Protein AF-A0A1E3L3V2-F1 (afdb_monomer_lite)

Foldseek 3Di:
DDDPPPCPPPPLCPVLFQPAPPPPPDPDDDDPQVVLVNQLLNLLSLVVCLVVPPVSVQVCLVCVQQNLDLFGDDDPDDDDAGDADDPVSCVSLVSNLVSLPPPPHLPQLSVLSVQQSVLVVQLNVLSVVVNVCVVVVVCVVVVCPVVSVSSNSNSVSVVSNVVSVVSNSVSSVVSSVVVLVVVLVVCVVLVLQLLNLLSQLLVLLSVLLVQCVVVVFWQQPLLVRPCVSNVVSLVSSVVSLVSNVVVLPVPVSCVVNVWDSVLSVQLSVLSVQLSVQSVQLVVCNVVVPGDDPVCVPDPCLCPDGNTSNVSVNSSVSSSVSSSVRD

pLDDT: mean 88.42, std 16.84, range [25.5, 98.69]

Radius of gyration: 22.72 Å; chains: 1; bounding box: 59×34×64 Å

Secondary structure (DSSP, 8-state):
------------------S-S-GGG--SS--HHHHHHHHHHHHHHHHHHHIIIIIHHHHHHHHHHH-SSSS----TT---------HHHHHHHHHHHHHTTSSSP-HHHHHHHHHHHHHHHHHHHHHHHHHHHHHTTHHHHTTTHHHHHHHHHHHHHHHHHHHHHHHHHHHHHHHHHHHHHHHHHHHHHTT-HHHHHHHHHHHHHHHHHHHHHHTT--GGGGGG--HHHHHHHHHHHHHHHHHHHHHTT-HHHHHHTT--HHHHHHHHHHHHHHHHHHHHHHHHHHHT-PPPHHHHHSS-GGGSTT-HHHHHHHHHHHHHHHHH--

Structure (mmCIF, N/CA/C/O backbone):
data_AF-A0A1E3L3V2-F1
#
_entry.id   AF-A0A1E3L3V2-F1
#
loop_
_atom_site.group_PDB
_atom_site.id
_atom_site.type_symbol
_atom_site.label_atom_id
_atom_site.label_alt_id
_atom_site.label_comp_id
_atom_site.label_asym_id
_atom_site.label_entity_id
_atom_site.label_seq_id
_atom_site.pdbx_PDB_ins_code
_atom_site.Cartn_x
_atom_site.Cartn_y
_atom_site.Cartn_z
_atom_site.occupancy
_atom_site.B_iso_or_equiv
_atom_site.auth_seq_id
_atom_site.auth_comp_id
_atom_site.auth_asym_id
_atom_site.auth_atom_id
_atom_site.pdbx_PDB_model_num
ATOM 1 N N . MET A 1 1 ? 2.560 -17.496 -29.016 1.00 30.73 1 MET A N 1
ATOM 2 C CA . MET A 1 1 ? 3.613 -16.789 -28.255 1.00 30.73 1 MET A CA 1
ATOM 3 C C . MET A 1 1 ? 3.043 -16.480 -26.884 1.00 30.73 1 MET A C 1
ATOM 5 O O . MET A 1 1 ? 2.029 -15.796 -26.818 1.00 30.73 1 MET A O 1
ATOM 9 N N . ARG A 1 2 ? 3.586 -17.082 -25.818 1.00 25.50 2 ARG A N 1
ATOM 10 C CA . ARG A 1 2 ? 3.176 -16.778 -24.440 1.00 25.50 2 ARG A CA 1
ATOM 11 C C . ARG A 1 2 ? 3.515 -15.310 -24.197 1.00 25.50 2 ARG A C 1
ATOM 13 O O . ARG A 1 2 ? 4.694 -14.998 -24.087 1.00 25.50 2 ARG A O 1
ATOM 20 N N . LYS A 1 3 ? 2.508 -14.435 -24.153 1.00 27.14 3 LYS A N 1
ATOM 21 C CA . LYS A 1 3 ? 2.664 -13.139 -23.494 1.00 27.14 3 LYS A CA 1
ATOM 22 C C . LYS A 1 3 ? 3.143 -13.492 -22.088 1.00 27.14 3 LYS A C 1
ATOM 24 O O . LYS A 1 3 ? 2.437 -14.229 -21.396 1.00 27.14 3 LYS A O 1
ATOM 29 N N . LEU A 1 4 ? 4.355 -13.093 -21.699 1.00 31.16 4 LEU A N 1
ATOM 30 C CA . LEU A 1 4 ? 4.612 -12.980 -20.273 1.00 31.16 4 LEU A CA 1
ATOM 31 C C . LEU A 1 4 ? 3.625 -11.908 -19.829 1.00 31.16 4 LEU A C 1
ATOM 33 O O . LEU A 1 4 ? 3.855 -10.722 -20.024 1.00 31.16 4 LEU A O 1
ATOM 37 N N . SER A 1 5 ? 2.471 -12.341 -19.325 1.00 29.55 5 SER A N 1
ATOM 38 C CA . SER A 1 5 ? 1.678 -11.535 -18.419 1.00 29.55 5 SER A CA 1
ATOM 39 C C . SER A 1 5 ? 2.576 -11.322 -17.208 1.00 29.55 5 SER A C 1
ATOM 41 O O . SER A 1 5 ? 2.474 -12.046 -16.220 1.00 29.55 5 SER A O 1
ATOM 43 N N . PHE A 1 6 ? 3.516 -10.382 -17.317 1.00 39.03 6 PHE A N 1
ATOM 44 C CA . PHE A 1 6 ? 3.954 -9.638 -16.160 1.00 39.03 6 PHE A CA 1
ATOM 45 C C . PHE A 1 6 ? 2.685 -8.946 -15.711 1.00 39.03 6 PHE A C 1
ATOM 47 O O . PHE A 1 6 ? 2.255 -7.929 -16.250 1.00 39.03 6 PHE A O 1
ATOM 54 N N . VAL A 1 7 ? 2.006 -9.621 -14.792 1.00 35.84 7 VAL A N 1
ATOM 55 C CA . VAL A 1 7 ? 1.162 -8.948 -13.838 1.00 35.84 7 VAL A CA 1
ATOM 56 C C . VAL A 1 7 ? 2.154 -8.005 -13.173 1.00 35.84 7 VAL A C 1
ATOM 58 O O . VAL A 1 7 ? 2.898 -8.424 -12.291 1.00 35.84 7 VAL A O 1
ATOM 61 N N . MET A 1 8 ? 2.248 -6.775 -13.693 1.00 38.16 8 MET A N 1
ATOM 62 C CA . MET A 1 8 ? 2.564 -5.611 -12.885 1.00 38.16 8 MET A CA 1
ATOM 63 C C . MET A 1 8 ? 1.602 -5.812 -11.731 1.00 38.16 8 MET A C 1
ATOM 65 O O . MET A 1 8 ? 0.393 -5.720 -11.948 1.00 38.16 8 MET A O 1
ATOM 69 N N . VAL A 1 9 ? 2.104 -6.403 -10.637 1.00 35.75 9 VAL A N 1
ATOM 70 C CA . VAL A 1 9 ? 1.268 -6.817 -9.520 1.00 35.75 9 VAL A CA 1
ATOM 71 C C . VAL A 1 9 ? 0.554 -5.532 -9.204 1.00 35.75 9 VAL A C 1
ATOM 73 O O . VAL A 1 9 ? 1.192 -4.559 -8.812 1.00 35.75 9 VAL A O 1
ATOM 76 N N . SER A 1 10 ? -0.739 -5.492 -9.523 1.00 36.22 10 SER A N 1
ATOM 77 C CA . SER A 1 10 ? -1.667 -4.554 -8.945 1.00 36.22 10 SER A CA 1
ATOM 78 C C . SER A 1 10 ? -1.548 -4.920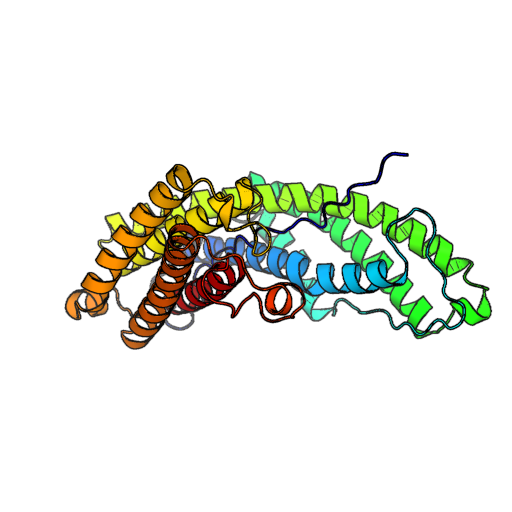 -7.486 1.00 36.22 10 SER A C 1
ATOM 80 O O . SER A 1 10 ? -2.165 -5.876 -7.014 1.00 36.22 10 SER A O 1
ATOM 82 N N . ILE A 1 11 ? -0.539 -4.322 -6.850 1.00 40.00 11 ILE A N 1
ATOM 83 C CA . ILE A 1 11 ? -0.267 -4.419 -5.445 1.00 40.00 11 ILE A CA 1
ATOM 84 C C . ILE A 1 11 ? -1.558 -3.837 -4.934 1.00 40.00 11 ILE A C 1
ATOM 86 O O . ILE A 1 11 ? -1.780 -2.631 -4.998 1.00 40.00 11 ILE A O 1
ATOM 90 N N . LEU A 1 12 ? -2.467 -4.732 -4.550 1.00 39.03 12 LEU A N 1
ATOM 91 C CA . LEU A 1 12 ? -3.358 -4.467 -3.455 1.00 39.03 12 LEU A CA 1
ATOM 92 C C . LEU A 1 12 ? -2.422 -3.880 -2.412 1.00 39.03 12 LEU A C 1
ATOM 94 O O . LEU A 1 12 ? -1.636 -4.609 -1.797 1.00 39.03 12 LEU A O 1
ATOM 98 N N . LEU A 1 13 ? -2.406 -2.548 -2.365 1.00 41.81 13 LEU A N 1
ATOM 99 C CA . LEU A 1 13 ? -1.871 -1.753 -1.288 1.00 41.81 13 LEU A CA 1
ATOM 100 C C . LEU A 1 13 ? -2.709 -2.190 -0.094 1.00 41.81 13 LEU A C 1
ATOM 102 O O . LEU A 1 13 ? -3.678 -1.553 0.287 1.00 41.81 13 LEU A O 1
ATOM 106 N N . ILE A 1 14 ? -2.370 -3.355 0.452 1.00 44.66 14 ILE A N 1
ATOM 107 C CA . ILE A 1 14 ? -2.614 -3.640 1.845 1.00 44.66 14 ILE A CA 1
ATOM 108 C C . ILE A 1 14 ? -1.583 -2.744 2.497 1.00 44.66 14 ILE A C 1
ATOM 110 O O . ILE A 1 14 ? -0.409 -3.094 2.616 1.00 44.66 14 ILE A O 1
ATOM 114 N N . THR A 1 15 ? -1.997 -1.502 2.713 1.00 48.84 15 THR A N 1
ATOM 115 C CA . THR A 1 15 ? -1.318 -0.539 3.556 1.00 48.84 15 THR A CA 1
ATOM 116 C C . THR A 1 15 ? -1.143 -1.224 4.892 1.00 48.84 15 THR A C 1
ATOM 118 O O . THR A 1 15 ? -2.068 -1.307 5.694 1.00 48.84 15 THR A O 1
ATOM 121 N N . VAL A 1 16 ? 0.025 -1.825 5.087 1.00 52.78 16 VAL A N 1
ATOM 122 C CA . VAL A 1 16 ? 0.308 -2.514 6.332 1.00 52.78 16 VAL A CA 1
ATOM 123 C C . VAL A 1 16 ? 0.352 -1.431 7.393 1.00 52.78 16 VAL A C 1
ATOM 125 O O . VAL A 1 16 ? 1.182 -0.520 7.326 1.00 52.78 16 VAL A O 1
ATOM 128 N N . LEU A 1 17 ? -0.601 -1.499 8.317 1.00 57.44 17 LEU A N 1
ATOM 129 C CA . LEU A 1 17 ? -0.714 -0.565 9.423 1.00 57.44 17 LEU A CA 1
ATOM 130 C C . LEU A 1 17 ? 0.624 -0.453 10.124 1.00 57.44 17 LEU A C 1
ATOM 132 O O . LEU A 1 17 ? 1.164 -1.479 10.513 1.00 57.44 17 LEU A O 1
ATOM 136 N N . SER A 1 18 ? 1.155 0.753 10.314 1.00 54.53 18 SER A N 1
ATOM 137 C CA . SER A 1 18 ? 2.297 0.891 11.217 1.00 54.53 18 SER A CA 1
ATOM 138 C C . SER A 1 18 ? 1.800 0.615 12.631 1.00 54.53 18 SER A C 1
ATOM 140 O O . SER A 1 18 ? 0.772 1.148 13.049 1.00 54.53 18 SER A O 1
ATOM 142 N N . ALA A 1 19 ? 2.523 -0.207 13.385 1.00 51.72 19 ALA A N 1
ATOM 143 C CA . ALA A 1 19 ? 2.274 -0.325 14.809 1.00 51.72 19 ALA A CA 1
ATOM 144 C C . ALA A 1 19 ? 2.768 0.976 15.461 1.00 51.72 19 ALA A C 1
ATOM 146 O O . ALA A 1 19 ? 3.956 1.102 15.743 1.00 51.72 19 ALA A O 1
ATOM 147 N N . CYS A 1 20 ? 1.858 1.941 15.616 1.00 42.56 20 CYS A N 1
ATOM 148 C CA . CYS A 1 20 ? 1.998 3.217 16.324 1.00 42.56 20 CYS A CA 1
ATOM 149 C C . CYS A 1 20 ? 3.148 4.142 15.871 1.00 42.56 20 CYS A C 1
ATOM 151 O O . CYS A 1 20 ? 4.329 3.845 16.048 1.00 42.56 20 CYS A O 1
ATOM 153 N N . SER A 1 21 ? 2.807 5.344 15.397 1.00 31.69 21 SER A N 1
ATOM 154 C CA . SER A 1 21 ? 3.773 6.447 15.250 1.00 31.69 21 SER A CA 1
ATOM 155 C C . SER A 1 21 ? 3.871 7.304 16.526 1.00 31.69 21 SER A C 1
ATOM 157 O O . SER A 1 21 ? 4.823 8.070 16.692 1.00 31.69 21 SER A O 1
ATOM 159 N N . SER A 1 22 ? 2.944 7.132 17.480 1.00 30.17 22 SER A N 1
ATOM 160 C CA . SER A 1 22 ? 2.816 8.001 18.656 1.00 30.17 22 SER A CA 1
ATOM 161 C C . SER A 1 22 ? 3.457 7.489 19.964 1.00 30.17 22 SER A C 1
ATOM 163 O O . SER A 1 22 ? 3.092 7.931 21.048 1.00 30.17 22 SER A O 1
ATOM 165 N N . MET A 1 23 ? 4.482 6.625 19.934 1.00 35.62 23 MET A N 1
ATOM 166 C CA . MET A 1 23 ? 5.169 6.185 21.176 1.00 35.62 23 MET A CA 1
ATOM 167 C C . MET A 1 23 ? 6.406 7.006 21.579 1.00 35.62 23 MET A C 1
ATOM 169 O O . MET A 1 23 ? 7.144 6.606 22.478 1.00 35.62 23 MET A O 1
ATOM 173 N N . ASN A 1 24 ? 6.618 8.198 21.010 1.00 32.25 24 ASN A N 1
ATOM 174 C CA . ASN A 1 24 ? 7.683 9.096 21.484 1.00 32.25 24 ASN A CA 1
ATOM 175 C C . ASN A 1 24 ? 7.340 9.873 22.773 1.00 32.25 24 ASN A C 1
ATOM 177 O O . ASN A 1 24 ? 8.167 10.649 23.249 1.00 32.25 24 ASN A O 1
ATOM 181 N N . GLN A 1 25 ? 6.175 9.643 23.392 1.00 31.62 25 GLN A N 1
ATOM 182 C CA . GLN A 1 25 ? 5.856 10.168 24.727 1.00 31.62 25 GLN A CA 1
ATOM 183 C C . GLN A 1 25 ? 5.117 9.155 25.616 1.00 31.62 25 GLN A C 1
ATOM 185 O O . GLN A 1 25 ? 4.045 9.444 26.124 1.00 31.62 25 GLN A O 1
ATOM 190 N N . ALA A 1 26 ? 5.702 7.978 25.856 1.00 34.53 26 ALA A N 1
ATOM 191 C CA . ALA A 1 26 ? 5.427 7.198 27.074 1.00 34.53 26 ALA A CA 1
ATOM 192 C C . ALA A 1 26 ? 6.486 6.102 27.291 1.00 34.53 26 ALA A C 1
ATOM 194 O O . ALA A 1 26 ? 6.192 4.911 27.292 1.00 34.53 26 ALA A O 1
ATOM 195 N N . GLY A 1 27 ? 7.737 6.492 27.551 1.00 35.16 27 GLY A N 1
ATOM 196 C CA . GLY A 1 27 ? 8.788 5.574 28.025 1.00 35.16 27 GLY A CA 1
ATOM 197 C C . GLY A 1 27 ? 8.563 5.019 29.444 1.00 35.16 27 GLY A C 1
ATOM 198 O O . GLY A 1 27 ? 9.493 4.502 30.055 1.00 35.16 27 GLY A O 1
ATOM 199 N N . ILE A 1 28 ? 7.355 5.139 30.000 1.00 35.31 28 ILE A N 1
ATOM 200 C CA . ILE A 1 28 ? 7.022 4.727 31.364 1.00 35.31 28 ILE A CA 1
ATOM 201 C C . ILE A 1 28 ? 5.954 3.632 31.275 1.00 35.31 28 ILE A C 1
ATOM 203 O O . ILE A 1 28 ? 4.764 3.909 31.367 1.00 35.31 28 ILE A O 1
ATOM 207 N N . GLY A 1 29 ? 6.383 2.380 31.068 1.00 45.47 29 GLY A N 1
ATOM 208 C CA . GLY A 1 29 ? 5.527 1.204 31.288 1.00 45.47 29 GLY A CA 1
ATOM 209 C C . GLY A 1 29 ? 5.503 0.123 30.202 1.00 45.47 29 GLY A C 1
ATOM 210 O O . GLY A 1 29 ? 4.971 -0.951 30.475 1.00 45.47 29 GLY A O 1
ATOM 211 N N . MET A 1 30 ? 6.081 0.339 29.013 1.00 51.56 30 MET A N 1
ATOM 212 C CA . MET A 1 30 ? 6.076 -0.695 27.967 1.00 51.56 30 MET A CA 1
ATOM 213 C C . MET A 1 30 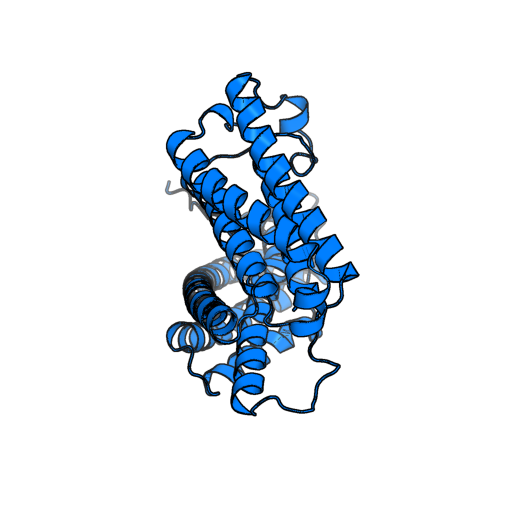? 7.012 -1.857 28.332 1.00 51.56 30 MET A C 1
ATOM 215 O O . MET A 1 30 ? 8.182 -1.653 28.671 1.00 51.56 30 MET A O 1
ATOM 219 N N . LYS A 1 31 ? 6.513 -3.097 28.259 1.00 59.59 31 LYS A N 1
ATOM 220 C CA . LYS A 1 31 ? 7.351 -4.280 28.493 1.00 59.59 31 LYS A CA 1
ATOM 221 C C . LYS A 1 31 ? 8.352 -4.415 27.346 1.00 59.59 31 LYS A C 1
ATOM 223 O O . LYS A 1 31 ? 7.996 -4.263 26.183 1.00 59.59 31 LYS A O 1
ATOM 228 N N . THR A 1 32 ? 9.593 -4.794 27.649 1.00 64.31 32 THR A N 1
ATOM 229 C CA . THR A 1 32 ? 10.673 -4.943 26.652 1.00 64.31 32 THR A CA 1
ATOM 230 C C . THR A 1 32 ? 10.279 -5.814 25.447 1.00 64.31 32 THR A C 1
ATOM 232 O O . THR A 1 32 ? 10.681 -5.525 24.325 1.00 64.31 32 THR A O 1
ATOM 235 N N . GLY A 1 33 ? 9.451 -6.847 25.652 1.00 67.62 33 GLY A N 1
ATOM 236 C CA . GLY A 1 33 ? 8.968 -7.715 24.571 1.00 67.62 33 GLY A CA 1
ATOM 237 C C . GLY A 1 33 ? 7.941 -7.072 23.626 1.00 67.62 33 GLY A C 1
ATOM 238 O O . GLY A 1 33 ? 7.864 -7.470 22.468 1.00 67.62 33 GLY A O 1
ATOM 239 N N . GLU A 1 34 ? 7.178 -6.077 24.083 1.00 73.38 34 GLU A N 1
ATOM 240 C CA . GLU A 1 34 ? 6.233 -5.324 23.243 1.00 73.38 34 GLU A CA 1
ATOM 241 C C . GLU A 1 34 ? 6.976 -4.322 22.351 1.00 73.38 34 GLU A C 1
ATOM 243 O O . GLU A 1 34 ? 6.693 -4.264 21.157 1.00 73.38 34 GLU A O 1
ATOM 248 N N . SER A 1 35 ? 8.014 -3.653 22.878 1.00 76.62 35 SER A N 1
ATOM 249 C CA . SER A 1 35 ? 8.915 -2.798 22.078 1.00 76.62 35 SER A CA 1
ATOM 250 C C . SER A 1 35 ? 9.524 -3.565 20.909 1.00 76.62 35 SER A C 1
ATOM 252 O O . SER A 1 35 ? 9.401 -3.168 19.755 1.00 76.62 35 SER A O 1
ATOM 254 N N . GLN A 1 36 ? 10.119 -4.727 21.199 1.00 83.56 36 GLN A N 1
ATOM 255 C CA . GLN A 1 36 ? 10.792 -5.547 20.189 1.00 83.56 36 GLN A CA 1
ATOM 256 C C . GLN A 1 36 ? 9.828 -6.054 19.115 1.00 83.56 36 GLN A C 1
ATOM 258 O O . GLN A 1 36 ? 10.195 -6.151 17.944 1.00 83.56 36 GLN A O 1
ATOM 263 N N . LYS A 1 37 ? 8.584 -6.359 19.501 1.00 86.88 37 LYS A N 1
ATOM 264 C CA . LYS A 1 37 ? 7.521 -6.732 18.569 1.00 86.88 37 LYS A CA 1
ATOM 265 C C . LYS A 1 37 ? 7.185 -5.593 17.613 1.00 86.88 37 LYS A C 1
ATOM 267 O O . LYS A 1 37 ? 7.145 -5.835 16.410 1.00 86.88 37 LYS A O 1
ATOM 272 N N . ILE A 1 38 ? 6.958 -4.391 18.143 1.00 83.94 38 ILE A N 1
ATOM 273 C CA . ILE A 1 38 ? 6.611 -3.198 17.360 1.00 83.94 38 ILE A CA 1
ATOM 274 C C . ILE A 1 38 ? 7.749 -2.843 16.403 1.00 83.94 38 ILE A C 1
ATOM 276 O O . ILE A 1 38 ? 7.521 -2.686 15.208 1.00 83.94 38 ILE A O 1
ATOM 280 N N . GLU A 1 39 ? 8.984 -2.797 16.898 1.00 88.62 39 GLU A N 1
ATOM 281 C CA . GLU A 1 39 ? 10.162 -2.493 16.084 1.00 88.62 39 GLU A CA 1
ATOM 282 C C . GLU A 1 39 ? 10.342 -3.487 14.930 1.00 88.62 39 GLU A C 1
ATOM 284 O O . GLU A 1 39 ? 10.539 -3.088 13.782 1.00 88.62 39 GLU A O 1
ATOM 289 N N . LYS A 1 40 ? 10.226 -4.790 15.220 1.00 93.44 40 LYS A N 1
ATOM 290 C CA . LYS A 1 40 ? 10.307 -5.849 14.210 1.00 93.44 40 LYS A CA 1
ATOM 291 C C . LYS A 1 40 ? 9.204 -5.721 13.168 1.00 93.44 40 LYS A C 1
ATOM 293 O O . LYS A 1 40 ? 9.479 -5.778 11.972 1.00 93.44 40 LYS A O 1
ATOM 298 N N . TYR A 1 41 ? 7.969 -5.547 13.627 1.00 90.38 41 TYR A N 1
ATOM 299 C CA . TYR A 1 41 ? 6.808 -5.383 12.768 1.00 90.38 41 TYR A CA 1
ATOM 300 C C . TYR A 1 41 ? 6.994 -4.175 11.833 1.00 90.38 41 TYR A C 1
ATOM 302 O O . TYR A 1 41 ? 6.942 -4.325 10.612 1.00 90.38 41 TYR A O 1
ATOM 310 N N . ASN A 1 42 ? 7.320 -3.004 12.389 1.00 87.94 42 ASN A N 1
ATOM 311 C CA . ASN A 1 42 ? 7.539 -1.773 11.629 1.00 87.94 42 ASN A CA 1
ATOM 312 C C . ASN A 1 42 ? 8.725 -1.901 10.669 1.00 87.94 42 ASN A C 1
ATOM 314 O O . ASN A 1 42 ? 8.667 -1.391 9.553 1.00 87.94 42 ASN A O 1
ATOM 318 N N . SER A 1 43 ? 9.778 -2.634 11.041 1.00 93.88 43 SER A N 1
ATOM 319 C CA . SER A 1 43 ? 10.890 -2.916 10.132 1.00 93.88 43 SER A CA 1
ATOM 320 C C . SER A 1 43 ? 10.456 -3.693 8.889 1.00 93.88 43 SER A C 1
ATOM 322 O O . SER A 1 43 ? 10.990 -3.446 7.808 1.00 93.88 43 SER A O 1
ATOM 324 N N . TYR A 1 44 ? 9.495 -4.611 9.011 1.00 94.69 44 TYR A N 1
ATOM 325 C CA . TYR A 1 44 ? 8.957 -5.338 7.859 1.00 94.69 44 TYR A CA 1
ATOM 326 C C . TYR A 1 44 ? 8.048 -4.423 7.026 1.00 94.69 44 TYR A C 1
ATOM 328 O O . TYR A 1 44 ? 8.170 -4.371 5.802 1.00 94.69 44 TYR A O 1
ATOM 336 N N . VAL A 1 45 ? 7.226 -3.584 7.658 1.00 89.44 45 VAL A N 1
ATOM 337 C CA . VAL A 1 45 ? 6.456 -2.553 6.935 1.00 89.44 45 VAL A CA 1
ATOM 338 C C . VAL A 1 45 ? 7.365 -1.608 6.140 1.00 89.44 45 VAL A C 1
ATOM 340 O O . VAL A 1 45 ? 7.118 -1.363 4.963 1.00 89.44 45 VAL A O 1
ATOM 343 N N . MET A 1 46 ? 8.468 -1.134 6.722 1.00 89.81 46 MET A N 1
ATOM 344 C CA . MET A 1 46 ? 9.422 -0.263 6.025 1.00 89.81 46 MET A CA 1
ATOM 345 C C . MET A 1 46 ? 10.085 -0.953 4.826 1.00 89.81 46 MET A C 1
ATOM 347 O O . MET A 1 46 ? 10.210 -0.342 3.764 1.00 89.81 46 MET A O 1
ATOM 351 N N . LEU A 1 47 ? 10.451 -2.236 4.952 1.00 95.75 47 LEU A N 1
ATOM 352 C CA . LEU A 1 47 ? 10.943 -3.023 3.818 1.00 95.75 47 LEU A CA 1
ATOM 353 C C . LEU A 1 47 ? 9.885 -3.131 2.710 1.00 95.75 47 LEU A C 1
ATOM 355 O O . LEU A 1 47 ? 10.209 -2.963 1.535 1.00 95.75 47 LEU A O 1
ATOM 359 N N . ASN A 1 48 ? 8.621 -3.363 3.075 1.00 92.12 48 ASN A N 1
ATOM 360 C CA . ASN A 1 48 ? 7.516 -3.371 2.118 1.00 92.12 48 ASN A CA 1
ATOM 361 C C . ASN A 1 48 ? 7.397 -2.028 1.389 1.00 92.12 48 ASN A C 1
ATOM 363 O O . ASN A 1 48 ? 7.354 -2.012 0.164 1.00 92.12 48 ASN A O 1
ATOM 367 N N . ASN A 1 49 ? 7.436 -0.917 2.123 1.00 87.19 49 ASN A N 1
ATOM 368 C CA . ASN A 1 49 ? 7.308 0.424 1.556 1.00 87.19 49 ASN A CA 1
ATOM 369 C C . ASN A 1 49 ? 8.461 0.769 0.601 1.00 87.19 49 ASN A C 1
ATOM 371 O O . ASN A 1 49 ? 8.232 1.386 -0.438 1.00 87.19 49 ASN A O 1
ATOM 375 N N . LEU A 1 50 ? 9.692 0.327 0.890 1.00 93.31 50 LEU A N 1
ATOM 376 C CA . LEU A 1 50 ? 10.808 0.451 -0.054 1.00 93.31 50 LEU A CA 1
ATOM 377 C C . LEU A 1 50 ? 10.529 -0.311 -1.360 1.00 93.31 50 LEU A C 1
ATOM 379 O O . LEU A 1 50 ? 10.797 0.203 -2.449 1.00 93.31 50 LEU A O 1
ATOM 383 N N . MET A 1 51 ? 10.012 -1.539 -1.249 1.00 94.50 51 MET A N 1
ATOM 384 C CA . MET A 1 51 ? 9.724 -2.403 -2.396 1.00 94.50 51 MET A CA 1
ATOM 385 C C . MET A 1 51 ? 8.602 -1.846 -3.270 1.00 94.50 51 MET A C 1
ATOM 387 O O . MET A 1 51 ? 8.762 -1.769 -4.484 1.00 94.50 51 MET A O 1
ATOM 391 N N . THR A 1 52 ? 7.479 -1.461 -2.663 1.00 85.19 52 THR A N 1
ATOM 392 C CA . THR A 1 52 ? 6.292 -0.974 -3.380 1.00 85.19 52 THR A CA 1
ATOM 393 C C . THR A 1 52 ? 6.415 0.490 -3.800 1.00 85.19 52 THR A C 1
ATOM 395 O O . THR A 1 52 ? 5.710 0.918 -4.708 1.00 85.19 52 THR A O 1
ATOM 398 N N . GLY A 1 53 ? 7.312 1.248 -3.163 1.00 87.69 53 GLY A N 1
ATOM 399 C CA . GLY A 1 53 ? 7.660 2.621 -3.513 1.00 87.69 53 GLY A CA 1
ATOM 400 C C . GLY A 1 53 ? 8.867 2.686 -4.446 1.00 87.69 53 GLY A C 1
ATOM 401 O O . GLY A 1 53 ? 8.762 2.419 -5.643 1.00 87.69 53 GLY A O 1
ATOM 402 N N . ARG A 1 54 ? 10.033 3.057 -3.900 1.00 93.75 54 ARG A N 1
ATOM 403 C CA . ARG A 1 54 ? 11.197 3.463 -4.703 1.00 93.75 54 ARG A CA 1
ATOM 404 C C . ARG A 1 54 ? 11.744 2.366 -5.620 1.00 93.75 54 ARG A C 1
ATOM 406 O O . ARG A 1 54 ? 12.134 2.673 -6.742 1.00 93.75 54 ARG A O 1
ATOM 413 N N . ILE A 1 55 ? 11.790 1.103 -5.184 1.00 95.62 55 ILE A N 1
ATOM 414 C CA . ILE A 1 55 ? 12.269 0.011 -6.056 1.00 95.62 55 ILE A CA 1
ATOM 415 C C . ILE A 1 55 ? 11.331 -0.156 -7.256 1.00 95.62 55 ILE A C 1
ATOM 417 O O . ILE A 1 55 ? 11.801 -0.228 -8.391 1.00 95.62 55 ILE A O 1
ATOM 421 N N . ASN A 1 56 ? 10.019 -0.179 -7.011 1.00 90.75 56 ASN A N 1
ATOM 422 C CA . ASN A 1 56 ? 9.021 -0.277 -8.068 1.00 90.75 56 ASN A CA 1
ATOM 423 C C . ASN A 1 56 ? 9.118 0.903 -9.048 1.00 90.75 56 ASN A C 1
ATOM 425 O O . ASN A 1 56 ? 9.174 0.681 -10.251 1.00 90.75 56 ASN A O 1
ATOM 429 N N . GLU A 1 57 ? 9.241 2.137 -8.552 1.00 90.56 57 GLU A N 1
ATOM 430 C CA . GLU A 1 57 ? 9.425 3.337 -9.383 1.00 90.56 57 GLU A CA 1
ATOM 431 C C . GLU A 1 57 ? 10.631 3.211 -10.331 1.00 90.56 57 GLU A C 1
ATOM 433 O O . GLU A 1 57 ? 10.512 3.446 -11.534 1.00 90.56 57 GLU A O 1
ATOM 438 N N . VAL A 1 58 ? 11.790 2.786 -9.812 1.00 96.62 58 VAL A N 1
ATOM 439 C CA . VAL A 1 58 ? 13.016 2.615 -10.610 1.00 96.62 58 VAL A CA 1
ATOM 440 C C . VAL A 1 58 ? 12.833 1.553 -11.700 1.00 96.62 58 VAL A C 1
ATOM 442 O O . VAL A 1 58 ? 13.262 1.756 -12.840 1.00 96.62 58 VAL A O 1
ATOM 445 N N . LEU A 1 59 ? 12.201 0.423 -11.367 1.00 96.62 59 LEU A N 1
ATOM 446 C CA . LEU A 1 59 ? 11.935 -0.655 -12.322 1.00 96.62 59 LEU A CA 1
ATOM 447 C C . LEU A 1 59 ? 10.945 -0.219 -13.404 1.00 96.62 59 LEU A C 1
ATOM 449 O O . LEU A 1 59 ? 11.206 -0.450 -14.586 1.00 96.62 59 LEU A O 1
ATOM 453 N N . LEU A 1 60 ? 9.845 0.431 -13.015 1.00 91.00 60 LEU A N 1
ATOM 454 C CA . LEU A 1 60 ? 8.835 0.939 -13.941 1.00 91.00 60 LEU A CA 1
ATOM 455 C C . LEU A 1 60 ? 9.440 1.947 -14.913 1.00 91.00 60 LEU A C 1
ATOM 457 O O . LEU A 1 60 ? 9.332 1.751 -16.119 1.00 91.00 60 LEU A O 1
ATOM 461 N N . HIS A 1 61 ? 10.178 2.937 -14.409 1.00 94.00 61 HIS A N 1
ATOM 462 C CA . HIS A 1 61 ? 10.854 3.935 -15.240 1.00 94.00 61 HIS A CA 1
ATOM 463 C C . HIS A 1 61 ? 11.766 3.302 -16.302 1.00 94.00 61 HIS A C 1
ATOM 465 O O . HIS A 1 61 ? 11.794 3.726 -17.459 1.00 94.00 61 HIS A O 1
ATOM 471 N N . TYR A 1 62 ? 12.508 2.250 -15.938 1.00 96.62 62 TYR A N 1
ATOM 472 C CA . TYR A 1 62 ? 13.337 1.530 -16.900 1.00 96.62 62 TYR A CA 1
ATOM 473 C C . TYR A 1 62 ? 12.500 0.733 -17.913 1.00 96.62 62 TYR A C 1
ATOM 475 O O . TYR A 1 62 ? 12.732 0.820 -19.123 1.00 96.62 62 TYR A O 1
ATOM 483 N N . PHE A 1 63 ? 11.538 -0.063 -17.444 1.00 95.62 63 PHE A N 1
ATOM 484 C CA . PHE A 1 63 ? 10.769 -0.960 -18.304 1.00 95.62 63 PHE A CA 1
ATOM 485 C C . PHE A 1 63 ? 9.768 -0.234 -19.206 1.00 95.62 63 PHE A C 1
ATOM 487 O O . PHE A 1 63 ? 9.530 -0.702 -20.317 1.00 95.62 63 PHE A O 1
ATOM 494 N N . GLU A 1 64 ? 9.247 0.924 -18.805 1.00 91.75 64 GLU A N 1
ATOM 495 C CA . GLU A 1 64 ? 8.471 1.803 -19.686 1.00 91.75 64 GLU A CA 1
ATOM 496 C C . GLU A 1 64 ? 9.305 2.270 -20.882 1.00 91.75 64 GLU A C 1
ATOM 498 O O . GLU A 1 64 ? 8.794 2.361 -21.999 1.00 91.75 64 GLU A O 1
ATOM 503 N N . LYS A 1 65 ? 10.609 2.506 -20.677 1.00 94.06 65 LYS A N 1
ATOM 504 C CA . LYS A 1 65 ? 11.503 2.957 -21.745 1.00 94.06 65 LYS A CA 1
ATOM 505 C C . LYS A 1 65 ? 12.000 1.830 -22.647 1.00 94.06 65 LYS A C 1
ATOM 507 O O . LYS A 1 65 ? 12.030 1.987 -23.865 1.00 94.06 65 LYS A O 1
ATOM 512 N N . PHE A 1 66 ? 12.443 0.720 -22.060 1.00 95.62 66 PHE A N 1
ATOM 513 C CA . PHE A 1 66 ? 13.154 -0.341 -22.786 1.00 95.62 66 PHE A CA 1
ATOM 514 C C . PHE A 1 66 ? 12.331 -1.619 -22.979 1.00 95.62 66 PHE A C 1
ATOM 516 O O . PHE A 1 66 ? 12.778 -2.525 -23.682 1.00 95.62 66 PHE A O 1
ATOM 523 N N . GLY A 1 67 ? 11.132 -1.703 -22.407 1.00 94.12 67 GLY A N 1
ATOM 524 C CA . GLY A 1 67 ? 10.274 -2.884 -22.452 1.00 94.12 67 GLY A CA 1
ATOM 525 C C . GLY A 1 67 ? 10.727 -4.012 -21.521 1.00 94.12 67 GLY A C 1
ATOM 526 O O . GLY A 1 67 ? 11.817 -3.991 -20.958 1.00 94.12 67 GLY A O 1
ATOM 527 N N . THR A 1 68 ? 9.875 -5.026 -21.378 1.00 90.94 68 THR A N 1
ATOM 528 C CA . THR A 1 68 ? 10.077 -6.195 -20.496 1.00 90.94 68 THR A CA 1
ATOM 529 C C . THR A 1 68 ? 10.429 -7.478 -21.256 1.00 90.94 68 THR A C 1
ATOM 531 O O . THR A 1 68 ? 10.478 -8.567 -20.684 1.00 90.94 68 THR A O 1
ATOM 534 N N . GLU A 1 69 ? 10.597 -7.385 -22.573 1.00 92.56 69 GLU A N 1
ATOM 535 C CA . GLU A 1 69 ? 10.937 -8.526 -23.420 1.00 92.56 69 GLU A CA 1
ATOM 536 C C . GLU A 1 69 ? 12.419 -8.888 -23.293 1.00 92.56 69 GLU A C 1
ATOM 538 O O . GLU A 1 69 ? 13.215 -8.133 -22.762 1.00 92.56 69 GLU A O 1
ATOM 543 N N . LYS A 1 70 ? 12.845 -10.040 -23.823 1.00 89.56 70 LYS A N 1
ATOM 544 C CA . LYS A 1 70 ? 14.267 -10.450 -23.744 1.00 89.56 70 LYS A CA 1
ATOM 545 C C . LYS A 1 70 ? 15.243 -9.476 -24.414 1.00 89.56 70 LYS A C 1
ATOM 547 O O . LYS A 1 70 ? 16.446 -9.558 -24.176 1.00 89.56 70 LYS A O 1
ATOM 552 N N . LYS A 1 71 ? 14.754 -8.654 -25.341 1.00 92.69 71 LYS A N 1
ATOM 553 C CA . LYS A 1 71 ? 15.546 -7.662 -26.064 1.00 92.69 71 LYS A CA 1
ATOM 554 C C . LYS A 1 71 ? 14.983 -6.281 -25.741 1.00 92.69 71 LYS A C 1
ATOM 556 O O . LYS A 1 71 ? 13.770 -6.120 -25.884 1.00 92.69 71 LYS A O 1
ATOM 561 N N . PRO A 1 72 ? 15.841 -5.302 -25.411 1.00 95.75 72 PRO A N 1
ATOM 562 C CA . PRO A 1 72 ? 15.373 -3.956 -25.149 1.00 95.75 72 PRO A CA 1
ATOM 563 C C . PRO A 1 72 ? 14.859 -3.302 -26.432 1.00 95.75 72 PRO A C 1
ATOM 565 O O . PRO A 1 72 ? 15.410 -3.508 -27.520 1.00 95.75 72 PRO A O 1
ATOM 568 N N . VAL A 1 73 ? 13.847 -2.457 -26.284 1.00 95.31 73 VAL A N 1
ATOM 569 C CA . VAL A 1 73 ? 13.467 -1.459 -27.282 1.00 95.31 73 VAL A CA 1
ATOM 570 C C . VAL A 1 73 ? 14.516 -0.350 -27.259 1.00 95.31 73 VAL A C 1
ATOM 572 O O . VAL A 1 73 ? 14.779 0.240 -26.217 1.00 95.31 73 VAL A O 1
ATOM 575 N N . ILE A 1 74 ? 15.142 -0.083 -28.405 1.00 94.50 74 ILE A N 1
ATOM 576 C CA . ILE A 1 74 ? 16.149 0.974 -28.551 1.00 94.50 74 ILE A CA 1
ATOM 577 C C . ILE A 1 74 ? 15.616 1.990 -29.555 1.00 94.50 74 ILE A C 1
ATOM 579 O O . ILE A 1 74 ? 15.473 1.700 -30.744 1.00 94.50 74 ILE A O 1
ATOM 583 N N . GLU A 1 75 ? 15.301 3.182 -29.065 1.00 91.75 75 GLU A N 1
ATOM 584 C CA . GLU A 1 75 ? 14.839 4.292 -29.892 1.00 91.75 75 GLU A CA 1
ATOM 585 C C . GLU A 1 75 ? 16.007 5.000 -30.590 1.00 91.75 75 GLU A C 1
ATOM 587 O O . GLU A 1 75 ? 17.104 5.105 -30.046 1.00 91.75 75 GLU A O 1
ATOM 592 N N . LYS A 1 76 ? 15.754 5.555 -31.784 1.00 84.94 76 LYS A N 1
ATOM 593 C CA . LYS A 1 76 ? 16.781 6.249 -32.585 1.00 84.94 76 LYS A CA 1
ATOM 594 C C . LYS A 1 76 ? 17.371 7.485 -31.895 1.00 84.94 76 LYS A C 1
ATOM 596 O O . LYS A 1 76 ? 18.554 7.750 -32.055 1.00 84.94 76 LYS A O 1
ATOM 601 N N . ASN A 1 77 ? 16.556 8.224 -31.143 1.00 86.19 77 ASN A N 1
ATOM 602 C CA . ASN A 1 77 ? 16.961 9.440 -30.434 1.00 86.19 77 ASN A CA 1
ATOM 603 C C . ASN A 1 77 ? 16.837 9.218 -28.923 1.00 86.19 77 ASN A C 1
ATOM 605 O O . ASN A 1 77 ? 16.045 9.892 -28.263 1.00 86.19 77 ASN A O 1
ATOM 609 N N . LEU A 1 78 ? 17.558 8.225 -28.387 1.00 88.44 78 LEU A N 1
ATOM 610 C CA . LEU A 1 78 ? 17.455 7.897 -26.969 1.00 88.44 78 LEU A CA 1
ATOM 611 C C . LEU A 1 78 ? 17.845 9.105 -26.103 1.00 88.44 78 LEU A C 1
ATOM 613 O O . LEU A 1 78 ? 18.986 9.559 -26.113 1.00 88.44 78 LEU A O 1
ATOM 617 N N . SER A 1 79 ? 16.895 9.548 -25.285 1.00 87.62 79 SER A N 1
ATOM 618 C CA . SER A 1 79 ? 17.141 10.349 -24.092 1.00 87.62 79 SER A CA 1
ATOM 619 C C . SER A 1 79 ? 16.636 9.550 -22.898 1.00 87.62 79 SER A C 1
ATOM 621 O O . SER A 1 79 ? 15.449 9.226 -22.826 1.00 87.62 79 SER A O 1
ATOM 623 N N . PHE A 1 80 ? 17.546 9.158 -22.009 1.00 92.31 80 PHE A N 1
ATOM 624 C CA . PHE A 1 80 ? 17.226 8.377 -20.821 1.00 92.31 80 PHE A CA 1
ATOM 625 C C . PHE A 1 80 ? 18.244 8.648 -19.717 1.00 92.31 80 PHE A C 1
ATOM 627 O O . PHE A 1 80 ? 19.443 8.732 -19.982 1.00 92.31 80 PHE A O 1
ATOM 634 N N . ILE A 1 81 ? 17.745 8.758 -18.490 1.00 91.25 81 ILE A N 1
ATOM 635 C CA . ILE A 1 81 ? 18.526 8.849 -17.256 1.00 91.25 81 ILE A CA 1
ATOM 636 C C . ILE A 1 81 ? 18.026 7.736 -16.351 1.00 91.25 81 ILE A C 1
ATOM 638 O O . ILE A 1 81 ? 16.815 7.548 -16.237 1.00 91.25 81 ILE A O 1
ATOM 642 N N . MET A 1 82 ? 18.934 7.005 -15.715 1.00 95.19 82 MET A N 1
ATOM 643 C CA . MET A 1 82 ? 18.546 5.923 -14.822 1.00 95.19 82 MET A CA 1
ATOM 644 C C . MET A 1 82 ? 18.262 6.468 -13.419 1.00 95.19 82 MET A C 1
ATOM 646 O O . MET A 1 82 ? 19.104 7.141 -12.810 1.00 95.19 82 MET A O 1
ATOM 650 N N . LEU A 1 83 ? 17.081 6.144 -12.891 1.00 96.38 83 LEU A N 1
ATOM 651 C CA . LEU A 1 83 ? 16.750 6.404 -11.492 1.00 96.38 83 LEU A CA 1
ATOM 652 C C . LEU A 1 83 ? 17.557 5.482 -10.571 1.00 96.38 83 LEU A C 1
ATOM 654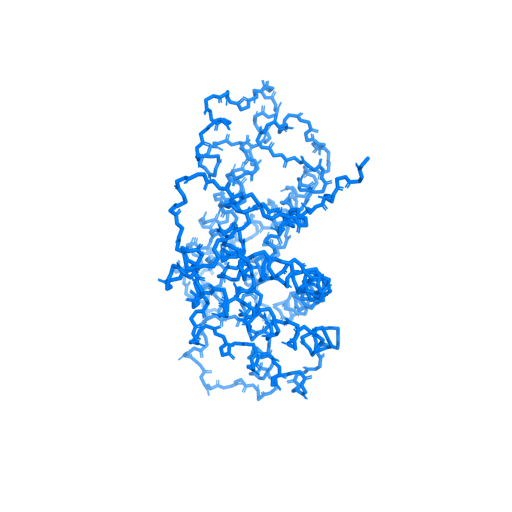 O O . LEU A 1 83 ? 17.968 4.388 -10.953 1.00 96.38 83 LEU A O 1
ATOM 658 N N . ASP A 1 84 ? 17.788 5.935 -9.347 1.00 94.94 84 ASP A N 1
ATOM 659 C CA . ASP A 1 84 ? 18.549 5.219 -8.330 1.00 94.94 84 ASP A CA 1
ATOM 660 C C . ASP A 1 84 ? 17.687 4.833 -7.133 1.00 94.94 84 ASP A C 1
ATOM 662 O O . ASP A 1 84 ? 16.643 5.421 -6.884 1.00 94.94 84 ASP A O 1
ATOM 666 N N . VAL A 1 85 ? 18.150 3.880 -6.331 1.00 96.44 85 VAL A N 1
ATOM 667 C CA . VAL A 1 85 ? 17.638 3.697 -4.967 1.00 96.44 85 VAL A CA 1
ATOM 668 C C . VAL A 1 85 ? 18.693 4.272 -4.020 1.00 96.44 85 VAL A C 1
ATOM 670 O O . VAL A 1 85 ? 19.767 3.672 -3.930 1.00 96.44 85 VAL A O 1
ATOM 673 N N . PRO A 1 86 ? 18.458 5.405 -3.337 1.00 94.50 86 PRO A N 1
ATOM 674 C CA . PRO A 1 86 ? 19.474 6.033 -2.494 1.00 94.50 86 PRO A CA 1
ATOM 675 C C . PRO A 1 86 ? 19.981 5.099 -1.392 1.00 94.50 86 PRO A C 1
ATOM 677 O O . PRO A 1 86 ? 19.201 4.342 -0.816 1.00 94.50 86 PRO A O 1
ATOM 680 N N . ALA A 1 87 ? 21.274 5.171 -1.059 1.00 92.62 87 ALA A N 1
ATOM 681 C CA . ALA A 1 87 ? 21.884 4.308 -0.040 1.00 92.62 87 ALA A CA 1
ATOM 682 C C . ALA A 1 87 ? 21.168 4.397 1.320 1.00 92.62 87 ALA A C 1
ATOM 684 O O . ALA A 1 87 ? 20.908 3.366 1.933 1.00 92.62 87 ALA A O 1
ATOM 685 N N . SER A 1 88 ? 20.752 5.602 1.723 1.00 91.50 88 SER A N 1
ATOM 686 C CA . SER A 1 88 ? 19.991 5.841 2.957 1.00 91.50 88 SER A CA 1
ATOM 687 C C . SER A 1 88 ? 18.649 5.106 3.003 1.00 91.50 88 SER A C 1
ATOM 689 O O . SER A 1 88 ? 18.178 4.753 4.075 1.00 91.50 88 SER A O 1
ATOM 691 N N . GLN A 1 89 ? 18.028 4.836 1.852 1.00 91.38 89 GLN A N 1
ATOM 692 C CA . GLN A 1 89 ? 16.777 4.078 1.796 1.00 91.38 89 GLN A CA 1
ATOM 693 C C . GLN A 1 89 ? 17.009 2.562 1.841 1.00 91.38 89 GLN A C 1
ATOM 695 O O . GLN A 1 89 ? 16.085 1.819 2.149 1.00 91.38 89 GLN A O 1
ATOM 700 N N . ARG A 1 90 ? 18.225 2.080 1.544 1.00 96.19 90 ARG A N 1
ATOM 701 C CA . ARG A 1 90 ? 18.548 0.641 1.505 1.00 96.19 90 ARG A CA 1
ATOM 702 C C . ARG A 1 90 ? 18.799 0.048 2.890 1.00 96.19 90 ARG A C 1
ATOM 704 O O . ARG A 1 90 ? 18.690 -1.166 3.041 1.00 96.19 90 ARG A O 1
ATOM 711 N N . GLU A 1 91 ? 19.099 0.876 3.890 1.00 95.25 91 GLU A N 1
ATOM 712 C CA . GLU A 1 91 ? 19.392 0.443 5.268 1.00 95.25 91 GLU A CA 1
ATOM 713 C C . GLU A 1 91 ? 18.258 -0.400 5.875 1.00 95.25 91 GLU A C 1
ATOM 715 O O . GLU A 1 91 ? 18.512 -1.349 6.619 1.00 95.25 91 GLU A O 1
ATOM 720 N N . VAL A 1 92 ? 17.009 -0.139 5.471 1.00 95.25 92 VAL A N 1
ATOM 721 C CA . VAL A 1 92 ? 15.824 -0.891 5.920 1.00 95.25 92 VAL A CA 1
ATOM 722 C C . VAL A 1 92 ? 15.884 -2.385 5.570 1.00 95.25 92 VAL A C 1
ATOM 724 O O . VAL A 1 92 ? 15.263 -3.197 6.253 1.00 95.25 92 VAL A O 1
ATOM 727 N N . ILE A 1 93 ? 16.640 -2.771 4.532 1.00 98.12 93 ILE A N 1
ATOM 728 C CA . ILE A 1 93 ? 16.820 -4.175 4.127 1.00 98.12 93 ILE A CA 1
ATOM 729 C C . ILE A 1 93 ? 17.615 -4.926 5.196 1.00 98.12 93 ILE A C 1
ATOM 731 O O . ILE A 1 93 ? 17.210 -6.000 5.641 1.00 98.12 93 ILE A O 1
ATOM 735 N N . ASP A 1 94 ? 18.735 -4.347 5.631 1.00 97.19 94 ASP A N 1
ATOM 736 C CA . ASP A 1 94 ? 19.590 -4.944 6.656 1.00 97.19 94 ASP A CA 1
ATOM 737 C C . ASP A 1 94 ? 18.934 -4.886 8.035 1.00 97.19 94 ASP A C 1
ATOM 739 O O . ASP A 1 94 ? 19.027 -5.848 8.800 1.00 97.19 94 ASP A O 1
ATOM 743 N N . GLN A 1 95 ? 18.197 -3.811 8.324 1.00 95.75 95 GLN A N 1
ATOM 744 C CA . GLN A 1 95 ? 17.391 -3.707 9.536 1.00 95.75 95 GLN A CA 1
ATOM 745 C C . GLN A 1 95 ? 16.358 -4.843 9.612 1.00 95.75 95 GLN A C 1
ATOM 747 O O . GLN A 1 95 ? 16.337 -5.589 10.595 1.00 95.75 95 GLN A O 1
ATOM 752 N N . ALA A 1 96 ? 15.562 -5.046 8.556 1.00 97.06 96 ALA A N 1
ATOM 753 C CA . ALA A 1 96 ? 14.576 -6.125 8.506 1.00 97.06 96 ALA A CA 1
ATOM 754 C C . ALA A 1 96 ? 15.241 -7.500 8.643 1.00 97.06 96 ALA A C 1
ATOM 756 O O . ALA A 1 96 ? 14.777 -8.342 9.417 1.00 97.06 96 ALA A O 1
ATOM 757 N N . GLN A 1 97 ? 16.370 -7.716 7.961 1.00 97.75 97 GLN A N 1
ATOM 758 C CA . GLN A 1 97 ? 17.139 -8.949 8.095 1.00 97.75 97 GLN A CA 1
ATOM 759 C C . GLN A 1 97 ? 17.592 -9.190 9.542 1.00 97.75 97 GLN A C 1
ATOM 761 O O . GLN A 1 97 ? 17.483 -10.318 10.031 1.00 97.75 97 GLN A O 1
ATOM 766 N N . GLY A 1 98 ? 18.050 -8.152 10.245 1.00 96.69 98 GLY A N 1
ATOM 767 C CA . GLY A 1 98 ? 18.473 -8.234 11.644 1.00 96.69 98 GLY A CA 1
ATOM 768 C C . GLY A 1 98 ? 17.369 -8.733 12.580 1.00 96.69 98 GLY A C 1
ATOM 769 O O . GLY A 1 98 ? 17.621 -9.570 13.448 1.00 96.69 98 GLY A O 1
ATOM 770 N N . TYR A 1 99 ? 16.120 -8.314 12.353 1.00 96.06 99 TYR A N 1
ATOM 771 C CA . TYR A 1 99 ? 14.980 -8.709 13.186 1.00 96.06 99 TYR A CA 1
ATOM 772 C C . TYR A 1 99 ? 14.473 -10.144 12.961 1.00 96.06 99 TYR A C 1
ATOM 774 O O . TYR A 1 99 ? 13.697 -10.651 13.776 1.00 96.06 99 TYR A O 1
ATOM 782 N N . THR A 1 100 ? 14.912 -10.842 11.907 1.00 96.62 100 THR A N 1
ATOM 783 C CA . THR A 1 100 ? 14.461 -12.222 11.605 1.00 96.62 100 THR A CA 1
ATOM 784 C C . THR A 1 100 ? 14.769 -13.229 12.715 1.00 96.62 100 THR A C 1
ATOM 786 O O . THR A 1 100 ? 14.080 -14.239 12.841 1.00 96.62 100 THR A O 1
ATOM 789 N N . THR A 1 101 ? 15.759 -12.940 13.563 1.00 94.00 101 THR A N 1
ATOM 790 C CA . THR A 1 101 ? 16.136 -13.783 14.712 1.00 94.00 101 THR A CA 1
ATOM 791 C C . THR A 1 101 ? 15.588 -13.277 16.052 1.00 94.00 101 THR A C 1
ATOM 793 O O . THR A 1 101 ? 15.643 -13.993 17.054 1.00 94.00 101 THR A O 1
ATOM 796 N N . SER A 1 102 ? 15.011 -12.072 16.072 1.00 92.31 102 SER A N 1
ATOM 797 C CA . SER A 1 102 ? 14.457 -11.437 17.270 1.00 92.31 102 SER A CA 1
ATOM 798 C C . SER A 1 102 ? 13.105 -12.030 17.664 1.00 92.31 102 SER A C 1
ATOM 800 O O . SER A 1 102 ? 12.363 -12.568 16.835 1.00 92.31 102 SER A O 1
ATOM 802 N N . LYS A 1 103 ? 12.762 -11.907 18.951 1.00 89.25 103 LYS A N 1
ATOM 803 C CA . LYS A 1 103 ? 11.430 -12.233 19.471 1.00 89.25 103 LYS A CA 1
ATOM 804 C C . LYS A 1 103 ? 10.498 -11.011 19.391 1.00 89.25 103 LYS A C 1
ATOM 806 O O . LYS A 1 103 ? 10.988 -9.894 19.511 1.00 89.25 103 LYS A O 1
ATOM 811 N N . PRO A 1 104 ? 9.176 -11.215 19.225 1.00 88.50 104 PRO A N 1
ATOM 812 C CA . PRO A 1 104 ? 8.499 -12.487 18.970 1.00 88.50 104 PRO A CA 1
ATOM 813 C C . PRO A 1 104 ? 8.785 -13.028 17.560 1.00 88.50 104 PRO A C 1
ATOM 815 O O . PRO A 1 104 ? 9.240 -12.321 16.663 1.00 88.50 104 PRO A O 1
ATOM 818 N N . THR A 1 105 ? 8.565 -14.327 17.382 1.00 92.44 105 THR A N 1
ATOM 819 C CA . THR A 1 105 ? 8.800 -15.003 16.102 1.00 92.44 105 THR A CA 1
ATOM 820 C C . THR A 1 105 ? 7.585 -14.823 15.196 1.00 92.44 105 THR A C 1
ATOM 822 O O . THR A 1 105 ? 6.493 -15.258 15.555 1.00 92.44 105 THR A O 1
ATOM 825 N N . PHE A 1 106 ? 7.790 -14.260 14.006 1.00 93.06 106 PHE A N 1
ATOM 826 C CA . PHE A 1 106 ? 6.789 -14.190 12.943 1.00 93.06 106 PHE A CA 1
ATOM 827 C C . PHE A 1 106 ? 7.183 -15.193 11.862 1.00 93.06 106 PHE A C 1
ATOM 829 O O . PHE A 1 106 ? 7.637 -14.821 10.789 1.00 93.06 106 PHE A O 1
ATOM 836 N N . ALA A 1 107 ? 7.060 -16.491 12.158 1.00 92.88 107 ALA A N 1
ATOM 837 C CA . ALA A 1 107 ? 7.783 -17.558 11.451 1.00 92.88 107 ALA A CA 1
ATOM 838 C C . ALA A 1 107 ? 7.721 -17.481 9.911 1.00 92.88 107 ALA A C 1
ATOM 840 O O . ALA A 1 107 ? 8.734 -17.672 9.238 1.00 92.88 107 ALA A O 1
ATOM 841 N N . SER A 1 108 ? 6.544 -17.191 9.341 1.00 94.38 108 SER A N 1
ATOM 842 C CA . SER A 1 108 ? 6.391 -17.034 7.887 1.00 94.38 108 SER A CA 1
ATOM 843 C C . SER A 1 108 ? 7.056 -15.758 7.354 1.00 94.38 108 SER A C 1
ATOM 845 O O . SER A 1 108 ? 7.704 -15.819 6.312 1.00 94.38 108 SER A O 1
ATOM 847 N N . ALA A 1 109 ? 6.930 -14.629 8.058 1.00 95.31 109 ALA A N 1
ATOM 848 C CA . ALA A 1 109 ? 7.541 -13.358 7.670 1.00 95.31 109 ALA A CA 1
ATOM 849 C C . ALA A 1 109 ? 9.069 -13.385 7.854 1.00 95.31 109 ALA A C 1
ATOM 851 O O . ALA A 1 109 ? 9.790 -13.052 6.920 1.00 95.31 109 ALA A O 1
ATOM 852 N N . ASP A 1 110 ? 9.564 -13.900 8.984 1.00 97.88 110 ASP A N 1
ATOM 853 C CA . ASP A 1 110 ? 10.995 -14.059 9.289 1.00 97.88 110 ASP A CA 1
ATOM 854 C C . ASP A 1 110 ? 11.714 -14.863 8.190 1.00 97.88 110 ASP A C 1
ATOM 856 O O . ASP A 1 110 ? 12.766 -14.467 7.674 1.00 97.88 110 ASP A O 1
ATOM 860 N N . SER A 1 111 ? 11.113 -15.989 7.783 1.00 97.81 111 SER A N 1
ATOM 861 C CA . SER A 1 111 ? 11.630 -16.819 6.691 1.00 97.81 111 SER A CA 1
ATOM 862 C C . SER A 1 111 ? 11.579 -16.095 5.348 1.00 97.81 111 SER A C 1
ATOM 864 O O . SER A 1 111 ? 12.498 -16.251 4.545 1.00 97.81 111 SER A O 1
ATOM 866 N N . ALA A 1 112 ? 10.512 -15.343 5.072 1.00 97.94 112 ALA A N 1
ATOM 867 C CA . ALA A 1 112 ? 10.359 -14.661 3.794 1.00 97.94 112 ALA A CA 1
ATOM 868 C C . ALA A 1 112 ? 11.354 -13.502 3.650 1.00 97.94 112 ALA A C 1
ATOM 870 O O . ALA A 1 112 ? 11.985 -13.388 2.604 1.00 97.94 112 ALA A O 1
ATOM 871 N N . VAL A 1 113 ? 11.569 -12.714 4.709 1.00 98.38 113 VAL A N 1
ATOM 872 C CA . VAL A 1 113 ? 12.608 -11.672 4.758 1.00 98.38 113 VAL A CA 1
ATOM 873 C C . VAL A 1 113 ? 13.985 -12.288 4.522 1.00 98.38 113 VAL A C 1
ATOM 875 O O . VAL A 1 113 ? 14.704 -11.846 3.632 1.00 98.38 113 VAL A O 1
ATOM 878 N N . THR A 1 114 ? 14.314 -13.378 5.223 1.00 98.38 114 THR A N 1
ATOM 879 C CA . THR A 1 114 ? 15.605 -14.075 5.060 1.00 98.38 114 THR A CA 1
ATOM 880 C C . THR A 1 114 ? 15.865 -14.519 3.617 1.00 98.38 114 THR A C 1
ATOM 882 O O . THR A 1 114 ? 16.987 -14.418 3.124 1.00 98.38 114 THR A O 1
ATOM 885 N N . GLN A 1 115 ? 14.834 -15.007 2.924 1.00 98.12 115 GLN A N 1
ATOM 886 C CA . GLN A 1 115 ? 14.941 -15.435 1.526 1.00 98.12 115 GLN A CA 1
ATOM 887 C C . GLN A 1 115 ? 14.989 -14.256 0.547 1.00 98.12 115 GLN A C 1
ATOM 889 O O . GLN A 1 115 ? 15.642 -14.349 -0.491 1.00 98.12 115 GLN A O 1
ATOM 894 N N . LEU A 1 116 ? 14.294 -13.165 0.861 1.00 98.25 116 LEU A N 1
ATOM 895 C CA . LEU A 1 116 ? 14.168 -11.988 0.009 1.00 98.25 116 LEU A CA 1
ATOM 896 C C . LEU A 1 116 ? 15.430 -11.116 0.020 1.00 98.25 116 LEU A C 1
ATOM 898 O O . LEU A 1 116 ? 15.835 -10.628 -1.034 1.00 98.25 116 LEU A O 1
ATOM 902 N N . THR A 1 117 ? 16.060 -10.938 1.183 1.00 98.44 117 THR A N 1
ATOM 903 C CA . THR A 1 117 ? 17.222 -10.056 1.380 1.00 98.44 117 THR A CA 1
ATOM 904 C C . THR A 1 117 ? 18.333 -10.231 0.337 1.00 98.44 117 THR A C 1
ATOM 906 O O . THR A 1 117 ? 18.695 -9.233 -0.293 1.00 98.44 117 THR A O 1
ATOM 909 N N . PRO A 1 118 ? 18.888 -11.439 0.094 1.00 98.31 118 PRO A N 1
ATOM 910 C CA . PRO A 1 118 ? 19.946 -11.596 -0.906 1.00 98.31 118 PRO A CA 1
ATOM 911 C C . PRO A 1 118 ? 19.465 -11.239 -2.319 1.00 98.31 118 PRO A C 1
ATOM 913 O O . PRO A 1 118 ? 20.193 -10.605 -3.072 1.00 98.31 118 PRO A O 1
ATOM 916 N N . VAL A 1 119 ? 18.212 -11.558 -2.652 1.00 98.19 119 VAL A N 1
ATOM 917 C CA . VAL A 1 119 ? 17.643 -11.302 -3.982 1.00 98.19 119 VAL A CA 1
ATOM 918 C C . VAL A 1 119 ? 17.459 -9.804 -4.241 1.00 98.19 119 VAL A C 1
ATOM 920 O O . VAL A 1 119 ? 17.745 -9.330 -5.339 1.00 98.19 119 VAL A O 1
ATOM 923 N N . ILE A 1 120 ? 17.026 -9.038 -3.233 1.00 98.06 120 ILE A N 1
ATOM 924 C CA . ILE A 1 120 ? 16.961 -7.573 -3.339 1.00 98.06 120 ILE A CA 1
ATOM 925 C C . ILE A 1 120 ? 18.360 -6.984 -3.510 1.00 98.06 120 ILE A C 1
ATOM 927 O O . ILE A 1 120 ? 18.543 -6.094 -4.338 1.00 98.06 120 ILE A O 1
ATOM 931 N N . LYS A 1 121 ? 19.357 -7.474 -2.766 1.00 98.31 121 LYS A N 1
ATOM 932 C CA . LYS A 1 121 ? 20.739 -6.989 -2.898 1.00 98.31 121 LYS A CA 1
ATOM 933 C C . LYS A 1 121 ? 21.307 -7.261 -4.293 1.00 98.31 121 LYS A C 1
ATOM 935 O O . LYS A 1 121 ? 21.924 -6.367 -4.877 1.00 98.31 121 LYS A O 1
ATOM 940 N N . ASP A 1 122 ? 21.035 -8.434 -4.859 1.00 98.38 122 ASP A N 1
ATOM 941 C CA . ASP A 1 122 ? 21.428 -8.763 -6.231 1.00 98.38 122 ASP A CA 1
ATOM 942 C C . ASP A 1 122 ? 20.748 -7.835 -7.248 1.00 98.38 122 ASP A C 1
ATOM 944 O O . ASP A 1 122 ? 21.404 -7.338 -8.166 1.00 98.38 122 ASP A O 1
ATOM 948 N N . LEU A 1 123 ? 19.453 -7.546 -7.072 1.00 98.44 123 LEU A N 1
ATOM 949 C CA . LEU A 1 123 ? 18.725 -6.601 -7.922 1.00 98.44 123 LEU A CA 1
ATOM 950 C C . LEU A 1 123 ? 19.333 -5.198 -7.858 1.00 98.44 123 LEU A C 1
ATOM 952 O O . LEU A 1 123 ? 19.645 -4.620 -8.897 1.00 98.44 123 LEU A O 1
ATOM 956 N N . LEU A 1 124 ? 19.539 -4.669 -6.651 1.00 98.31 124 LEU A N 1
ATOM 957 C CA . LEU A 1 124 ? 20.117 -3.342 -6.441 1.00 98.31 124 LEU A CA 1
ATOM 958 C C . LEU A 1 124 ? 21.522 -3.227 -7.048 1.00 98.31 124 LEU A C 1
ATOM 960 O O . LEU A 1 124 ? 21.829 -2.215 -7.670 1.00 98.31 124 LEU A O 1
ATOM 964 N N . THR A 1 125 ? 22.332 -4.285 -6.961 1.00 98.31 125 THR A N 1
ATOM 965 C CA . THR A 1 125 ? 23.655 -4.337 -7.609 1.00 98.31 125 THR A CA 1
ATOM 966 C C . THR A 1 125 ? 23.551 -4.161 -9.127 1.00 98.31 125 THR A C 1
ATOM 968 O O . THR A 1 125 ? 24.314 -3.405 -9.725 1.00 98.31 125 THR A O 1
ATOM 971 N N . VAL A 1 126 ? 22.581 -4.822 -9.769 1.00 98.44 126 VAL A N 1
ATOM 972 C CA . VAL A 1 126 ? 22.341 -4.663 -11.214 1.00 98.44 126 VAL A CA 1
ATOM 973 C C . VAL A 1 126 ? 21.883 -3.246 -11.547 1.00 98.44 126 VAL A C 1
ATOM 975 O O . VAL A 1 126 ? 22.367 -2.664 -12.518 1.00 98.44 126 VAL A O 1
ATOM 978 N N . LEU A 1 127 ? 20.978 -2.681 -10.746 1.00 98.31 127 LEU A N 1
ATOM 979 C CA . LEU A 1 127 ? 20.486 -1.318 -10.944 1.00 98.31 127 LEU A CA 1
ATOM 980 C C . LEU A 1 127 ? 21.612 -0.281 -10.813 1.00 98.31 127 LEU A C 1
ATOM 982 O O . LEU A 1 127 ? 21.659 0.655 -11.609 1.00 98.31 127 LEU A O 1
ATOM 986 N N . ASP A 1 128 ? 22.562 -0.480 -9.897 1.00 98.25 128 ASP A N 1
ATOM 987 C CA . ASP A 1 128 ? 23.738 0.387 -9.754 1.00 98.25 128 ASP A CA 1
ATOM 988 C C . ASP A 1 128 ? 24.667 0.309 -10.975 1.00 98.25 128 ASP A C 1
ATOM 990 O O . ASP A 1 128 ? 25.087 1.339 -11.509 1.00 98.25 128 ASP A O 1
ATOM 994 N N . GLU A 1 129 ? 24.948 -0.899 -11.478 1.00 98.12 129 GLU A N 1
ATOM 995 C CA . GLU A 1 129 ? 25.730 -1.083 -12.711 1.00 98.12 129 GLU A CA 1
ATOM 996 C C . GLU A 1 129 ? 25.066 -0.398 -13.914 1.00 98.12 129 GLU A C 1
ATOM 998 O O . GLU A 1 129 ? 25.739 0.222 -14.746 1.00 98.12 129 GLU A O 1
ATOM 1003 N N . MET A 1 130 ? 23.738 -0.507 -14.006 1.00 98.19 130 MET A N 1
ATOM 1004 C CA . MET A 1 130 ? 22.946 0.149 -15.042 1.00 98.19 130 MET A CA 1
ATOM 1005 C C . MET A 1 130 ? 22.993 1.659 -14.905 1.00 98.19 130 MET A C 1
ATOM 1007 O O . MET A 1 130 ? 23.196 2.343 -15.907 1.00 98.19 130 MET A O 1
ATOM 1011 N N . LYS A 1 131 ? 22.865 2.181 -13.685 1.00 97.31 131 LYS A N 1
ATOM 1012 C CA . LYS A 1 131 ? 22.944 3.613 -13.433 1.00 97.31 131 LYS A CA 1
ATOM 1013 C C . LYS A 1 131 ? 24.251 4.202 -13.934 1.00 97.31 131 LYS A C 1
ATOM 1015 O O . LYS A 1 131 ? 24.221 5.144 -14.718 1.00 97.31 131 LYS A O 1
ATOM 1020 N N . VAL A 1 132 ? 25.379 3.592 -13.573 1.00 97.50 132 VAL A N 1
ATOM 1021 C CA . VAL A 1 132 ? 26.697 4.026 -14.054 1.00 97.50 132 VAL A CA 1
ATOM 1022 C C . VAL A 1 132 ? 26.748 4.037 -15.585 1.00 97.50 132 VAL A C 1
ATOM 1024 O O . VAL A 1 132 ? 27.216 5.009 -16.170 1.00 97.50 132 VAL A O 1
ATOM 1027 N N . TYR A 1 133 ? 26.241 2.989 -16.241 1.00 97.75 133 TYR A N 1
ATOM 1028 C CA . TYR A 1 133 ? 26.265 2.880 -17.701 1.00 97.75 133 TYR A CA 1
ATOM 1029 C C . TYR A 1 133 ? 25.402 3.929 -18.418 1.00 97.75 133 TYR A C 1
ATOM 1031 O O . TYR A 1 133 ? 25.851 4.523 -19.400 1.00 97.75 133 TYR A O 1
ATOM 1039 N N . TYR A 1 134 ? 24.167 4.154 -17.963 1.00 96.25 134 TYR A N 1
ATOM 1040 C CA . TYR A 1 134 ? 23.265 5.107 -18.612 1.00 96.25 134 TYR A CA 1
ATOM 1041 C C . TYR A 1 134 ? 23.637 6.559 -18.292 1.00 96.25 134 TYR A C 1
ATOM 1043 O O . TYR A 1 134 ? 23.605 7.390 -19.200 1.00 96.25 134 TYR A O 1
ATOM 1051 N N . ASP A 1 135 ? 24.074 6.856 -17.063 1.00 94.12 135 ASP A N 1
ATOM 1052 C CA . ASP A 1 135 ? 24.501 8.205 -16.667 1.00 94.12 135 ASP A CA 1
ATOM 1053 C C . ASP A 1 135 ? 25.791 8.620 -17.392 1.00 94.12 135 ASP A C 1
ATOM 1055 O O . ASP A 1 135 ? 25.930 9.773 -17.801 1.00 94.12 135 ASP A O 1
ATOM 1059 N N . SER A 1 136 ? 26.710 7.675 -17.637 1.00 95.06 136 SER A N 1
ATOM 1060 C CA . SER A 1 136 ? 27.915 7.927 -18.437 1.00 95.06 136 SER A CA 1
ATOM 1061 C C . SER A 1 136 ? 27.659 7.945 -19.946 1.00 95.06 136 SER A C 1
ATOM 1063 O O . SER A 1 136 ? 28.605 8.110 -20.711 1.00 95.06 136 SER A O 1
ATOM 1065 N N . LYS A 1 137 ? 26.415 7.720 -20.390 1.00 94.88 137 LYS A N 1
ATOM 1066 C CA . LYS A 1 137 ? 26.051 7.501 -21.799 1.00 94.88 137 LYS A CA 1
ATOM 1067 C C . LYS A 1 137 ? 26.884 6.415 -22.492 1.00 94.88 137 LYS A C 1
ATOM 1069 O O . LYS A 1 137 ? 27.124 6.507 -23.692 1.00 94.88 137 LYS A O 1
ATOM 1074 N N . GLY A 1 138 ? 27.273 5.356 -21.777 1.00 96.06 138 GLY A N 1
ATOM 1075 C CA . GLY A 1 138 ? 28.143 4.303 -22.320 1.00 96.06 138 GLY A CA 1
ATOM 1076 C C . GLY A 1 138 ? 27.583 3.600 -23.565 1.00 96.06 138 GLY A C 1
ATOM 1077 O O . GLY A 1 138 ? 28.338 3.021 -24.336 1.00 96.06 138 GLY A O 1
ATOM 1078 N N . TYR A 1 139 ? 26.272 3.701 -23.803 1.00 95.00 139 TYR A N 1
ATOM 1079 C CA . TYR A 1 139 ? 25.618 3.223 -25.023 1.00 95.00 139 TYR A CA 1
ATOM 1080 C C . TYR A 1 139 ? 26.051 3.945 -26.303 1.00 95.00 139 TYR A C 1
ATOM 1082 O O . TYR A 1 139 ? 25.890 3.388 -27.387 1.00 95.00 139 TYR A O 1
ATOM 1090 N N . VAL A 1 140 ? 26.589 5.163 -26.193 1.00 94.12 140 VAL A N 1
ATOM 1091 C CA . VAL A 1 140 ? 27.183 5.900 -27.319 1.00 94.12 140 VAL A CA 1
ATOM 1092 C C . VAL A 1 140 ? 28.528 5.289 -27.707 1.00 94.12 140 VAL A C 1
ATOM 1094 O O . VAL A 1 140 ? 28.847 5.217 -28.891 1.00 94.12 140 VAL A O 1
ATOM 1097 N N . ASP A 1 141 ? 29.288 4.817 -26.719 1.00 96.38 141 ASP A N 1
ATOM 1098 C CA . ASP A 1 141 ? 30.639 4.293 -26.920 1.00 96.38 141 ASP A CA 1
ATOM 1099 C C . ASP A 1 141 ? 30.635 2.859 -27.468 1.00 96.38 141 ASP A C 1
ATOM 1101 O O . ASP A 1 141 ? 31.553 2.467 -28.188 1.00 96.38 141 ASP A O 1
ATOM 1105 N N . ASP A 1 142 ? 29.615 2.064 -27.122 1.00 97.25 142 ASP A N 1
ATOM 1106 C CA . ASP A 1 142 ? 29.585 0.620 -27.379 1.00 97.25 142 ASP A CA 1
ATOM 1107 C C . ASP A 1 142 ? 28.414 0.128 -28.243 1.00 97.25 142 ASP A C 1
ATOM 1109 O O . ASP A 1 142 ? 28.169 -1.080 -28.309 1.00 97.25 142 ASP A O 1
ATOM 1113 N N . ASP A 1 143 ? 27.680 1.039 -28.887 1.00 95.19 143 ASP A N 1
ATOM 1114 C CA . ASP A 1 143 ? 26.499 0.730 -29.711 1.00 95.19 143 ASP A CA 1
ATOM 1115 C C . ASP A 1 143 ? 25.493 -0.203 -28.990 1.00 95.19 143 ASP A C 1
ATOM 1117 O O . ASP A 1 143 ? 24.993 -1.216 -29.506 1.00 95.19 143 ASP A O 1
ATOM 1121 N N . PHE A 1 144 ? 25.219 0.121 -27.721 1.00 96.12 144 PHE A N 1
ATOM 1122 C CA . PHE A 1 144 ? 24.343 -0.628 -26.810 1.00 96.12 144 PHE A CA 1
ATOM 1123 C C . PHE A 1 144 ? 24.774 -2.070 -26.503 1.00 96.12 144 PHE A C 1
ATOM 1125 O O . PHE A 1 144 ? 23.956 -2.859 -26.010 1.00 96.12 144 PHE A O 1
ATOM 1132 N N . ALA A 1 145 ? 26.016 -2.471 -26.777 1.00 97.75 145 ALA A N 1
ATOM 1133 C CA . ALA A 1 145 ? 26.463 -3.837 -26.511 1.00 97.75 145 ALA A CA 1
ATOM 1134 C C . ALA A 1 145 ? 26.307 -4.210 -25.025 1.00 97.75 145 ALA A C 1
ATOM 1136 O O . ALA A 1 145 ? 25.630 -5.194 -24.702 1.00 97.75 145 ALA A O 1
ATOM 1137 N N . LYS A 1 146 ? 26.846 -3.396 -24.108 1.00 97.81 146 LYS A N 1
ATOM 1138 C CA . LYS A 1 146 ? 26.695 -3.592 -22.659 1.00 97.81 146 LYS A CA 1
ATOM 1139 C C . LYS A 1 146 ? 25.263 -3.337 -22.203 1.00 97.81 146 LYS A C 1
ATOM 1141 O O . LYS A 1 146 ? 24.768 -4.074 -21.355 1.00 97.81 146 LYS A O 1
ATOM 1146 N N . GLY A 1 147 ? 24.556 -2.380 -22.804 1.00 97.19 147 GLY A N 1
ATOM 1147 C CA . GLY A 1 147 ? 23.142 -2.117 -22.517 1.00 97.19 147 GLY A CA 1
ATOM 1148 C C . GLY A 1 147 ? 22.257 -3.353 -22.709 1.00 97.19 147 GLY A C 1
ATOM 1149 O O . GLY A 1 147 ? 21.450 -3.675 -21.840 1.00 97.19 147 GLY A O 1
ATOM 1150 N N . LYS A 1 148 ? 22.463 -4.116 -23.791 1.00 98.25 148 LYS A N 1
ATOM 1151 C CA . LYS A 1 148 ? 21.751 -5.385 -24.054 1.00 98.25 148 LYS A CA 1
ATOM 1152 C C . LYS A 1 148 ? 22.094 -6.476 -23.030 1.00 98.25 148 LYS A C 1
ATOM 1154 O O . LYS A 1 148 ? 21.216 -7.245 -22.628 1.00 98.25 148 LYS A O 1
ATOM 1159 N N . GLN A 1 149 ? 23.353 -6.545 -22.591 1.00 98.25 149 GLN A N 1
ATOM 1160 C CA . GLN A 1 149 ? 23.787 -7.483 -21.547 1.00 98.25 149 GLN A CA 1
ATOM 1161 C C . GLN A 1 149 ? 23.166 -7.137 -20.189 1.00 98.25 149 GLN A C 1
ATOM 1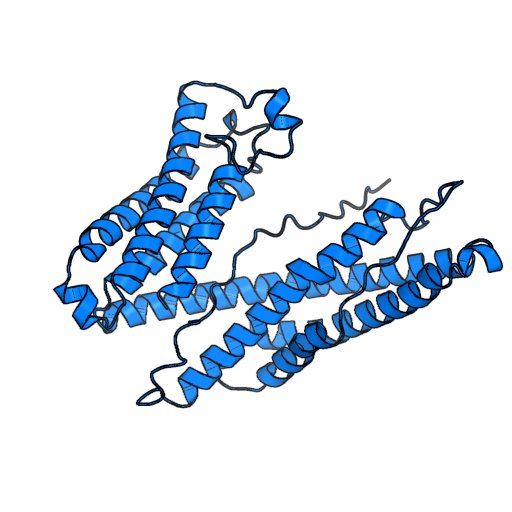163 O O . GLN A 1 149 ? 22.591 -8.010 -19.540 1.00 98.25 149 GLN A O 1
ATOM 1168 N N . LEU A 1 150 ? 23.221 -5.862 -19.795 1.00 98.38 150 LEU A N 1
ATOM 1169 C CA . LEU A 1 150 ? 22.624 -5.351 -18.562 1.00 98.38 150 LEU A CA 1
ATOM 1170 C C . LEU A 1 150 ? 21.106 -5.531 -18.549 1.00 98.38 150 LEU A C 1
ATOM 1172 O O . LEU A 1 150 ? 20.563 -5.972 -17.546 1.00 98.38 150 LEU A O 1
ATOM 1176 N N . HIS A 1 151 ? 20.432 -5.288 -19.674 1.00 98.31 151 HIS A N 1
ATOM 1177 C CA . HIS A 1 151 ? 19.004 -5.555 -19.818 1.00 98.31 151 HIS A CA 1
ATOM 1178 C C . HIS A 1 151 ? 18.671 -7.032 -19.562 1.00 98.31 151 HIS A C 1
ATOM 1180 O O . HIS A 1 151 ? 17.787 -7.353 -18.773 1.00 98.31 151 HIS A O 1
ATOM 1186 N N . THR A 1 152 ? 19.428 -7.950 -20.172 1.00 97.56 152 THR A N 1
ATOM 1187 C CA . THR A 1 152 ? 19.251 -9.394 -19.945 1.00 97.56 152 THR A CA 1
ATOM 1188 C C . THR A 1 152 ? 19.489 -9.762 -18.477 1.00 97.56 152 THR A C 1
ATOM 1190 O O . THR A 1 152 ? 18.743 -10.563 -17.910 1.00 97.56 152 THR A O 1
ATOM 1193 N N . LYS A 1 153 ? 20.513 -9.168 -17.848 1.00 97.81 153 LYS A N 1
ATOM 1194 C CA . LYS A 1 153 ? 20.814 -9.349 -16.422 1.00 97.81 153 LYS A CA 1
ATOM 1195 C C . LYS A 1 153 ? 19.650 -8.857 -15.557 1.00 97.81 153 LYS A C 1
ATOM 1197 O O . LYS A 1 153 ? 19.188 -9.613 -14.710 1.00 97.81 153 LYS A O 1
ATOM 1202 N N . LEU A 1 154 ? 19.121 -7.663 -15.831 1.00 98.12 154 LEU A N 1
ATOM 1203 C CA . LEU A 1 154 ? 17.982 -7.095 -15.114 1.00 98.12 154 LEU A CA 1
ATOM 1204 C C . LEU A 1 154 ? 16.734 -7.965 -15.244 1.00 98.12 154 LEU A C 1
ATOM 1206 O O . LEU A 1 154 ? 16.120 -8.257 -14.228 1.00 98.12 154 LEU A O 1
ATOM 1210 N N . ILE A 1 155 ? 16.379 -8.429 -16.446 1.00 96.50 155 ILE A N 1
ATOM 1211 C CA . ILE A 1 155 ? 15.216 -9.313 -16.638 1.00 96.50 155 ILE A CA 1
ATOM 1212 C C . ILE A 1 155 ? 15.337 -10.573 -15.771 1.00 96.50 155 ILE A C 1
ATOM 1214 O O . ILE A 1 155 ? 14.390 -10.944 -15.078 1.00 96.50 155 ILE A O 1
ATOM 1218 N N . ASN A 1 156 ? 16.505 -11.220 -15.763 1.00 95.19 156 ASN A N 1
ATOM 1219 C CA . ASN A 1 156 ? 16.719 -12.434 -14.975 1.00 95.19 156 ASN A CA 1
ATOM 1220 C C . ASN A 1 156 ? 16.668 -12.166 -13.465 1.00 95.19 156 ASN A C 1
ATOM 1222 O O . ASN A 1 156 ? 16.020 -12.915 -12.731 1.00 95.19 156 ASN A O 1
ATOM 1226 N N . THR A 1 157 ? 17.323 -11.101 -12.998 1.00 96.56 157 THR A N 1
ATOM 1227 C CA . THR A 1 157 ? 17.329 -10.750 -11.574 1.00 96.56 157 THR A CA 1
ATOM 1228 C C . THR A 1 157 ? 15.954 -10.269 -11.108 1.00 96.56 157 THR A C 1
ATOM 1230 O O . THR A 1 157 ? 15.517 -10.650 -10.024 1.00 96.56 157 THR A O 1
ATOM 1233 N N . ASN A 1 158 ? 15.219 -9.530 -11.943 1.00 95.25 158 ASN A N 1
ATOM 1234 C CA . ASN A 1 158 ? 13.854 -9.097 -11.652 1.00 95.25 158 ASN A CA 1
ATOM 1235 C C . ASN A 1 158 ? 12.896 -10.292 -11.518 1.00 95.25 158 ASN A C 1
ATOM 1237 O O . ASN A 1 158 ? 12.104 -10.334 -10.586 1.00 95.25 158 ASN A O 1
ATOM 1241 N N . LEU A 1 159 ? 13.016 -11.321 -12.366 1.00 93.50 159 LEU A N 1
ATOM 1242 C CA . LEU A 1 159 ? 12.218 -12.550 -12.230 1.00 93.50 159 LEU A CA 1
ATOM 1243 C C . LEU A 1 159 ? 12.462 -13.272 -10.894 1.00 93.50 159 LEU A C 1
ATOM 1245 O O . LEU A 1 159 ? 11.527 -13.802 -10.285 1.00 93.50 159 LEU A O 1
ATOM 1249 N N . ALA A 1 160 ? 13.715 -13.317 -10.432 1.00 94.12 160 ALA A N 1
ATOM 1250 C CA . ALA A 1 160 ? 14.041 -13.876 -9.122 1.00 94.12 160 ALA A CA 1
ATOM 1251 C C . ALA A 1 160 ? 13.459 -13.013 -7.991 1.00 94.12 160 ALA A C 1
ATOM 1253 O O . ALA A 1 160 ? 12.849 -13.554 -7.062 1.00 94.12 160 ALA A O 1
ATOM 1254 N N . TYR A 1 161 ? 13.598 -11.689 -8.107 1.00 96.38 161 TYR A N 1
ATOM 1255 C CA . TYR A 1 161 ? 13.039 -10.712 -7.177 1.00 96.38 161 TYR A CA 1
ATOM 1256 C C . TYR A 1 161 ? 11.525 -10.837 -7.058 1.00 96.38 161 TYR A C 1
ATOM 1258 O O . TYR A 1 161 ? 11.037 -11.037 -5.953 1.00 96.38 161 TYR A O 1
ATOM 1266 N N . GLU A 1 162 ? 10.779 -10.833 -8.159 1.00 90.50 162 GLU A N 1
ATOM 1267 C CA . GLU A 1 162 ? 9.317 -10.936 -8.141 1.00 90.50 162 GLU A CA 1
ATOM 1268 C C . GLU A 1 162 ? 8.825 -12.213 -7.461 1.00 90.50 162 GLU A C 1
ATOM 1270 O O . GLU A 1 162 ? 7.859 -12.195 -6.693 1.00 90.50 162 GLU A O 1
ATOM 1275 N N . LYS A 1 163 ? 9.511 -13.339 -7.693 1.00 90.69 163 LYS A N 1
ATOM 1276 C CA . LYS A 1 163 ? 9.181 -14.604 -7.032 1.00 90.69 163 LYS A CA 1
ATOM 1277 C C . LYS A 1 163 ? 9.347 -14.501 -5.512 1.00 90.69 163 LYS A C 1
ATOM 1279 O O . LYS A 1 163 ? 8.469 -14.963 -4.780 1.00 90.69 163 LYS A O 1
ATOM 1284 N N . ALA A 1 164 ? 10.452 -13.920 -5.045 1.00 95.19 164 ALA A N 1
ATOM 1285 C CA . ALA A 1 164 ? 10.710 -13.724 -3.620 1.00 95.19 164 ALA A CA 1
ATOM 1286 C C . ALA A 1 164 ? 9.766 -12.671 -3.011 1.00 95.19 164 ALA A C 1
ATOM 1288 O O . ALA A 1 164 ? 9.185 -12.904 -1.952 1.00 95.19 164 ALA A O 1
ATOM 1289 N N . ALA A 1 165 ? 9.535 -11.563 -3.717 1.00 93.00 165 ALA A N 1
ATOM 1290 C CA . ALA A 1 165 ? 8.645 -10.480 -3.320 1.00 93.00 165 ALA A CA 1
ATOM 1291 C C . ALA A 1 165 ? 7.206 -10.974 -3.144 1.00 93.00 165 ALA A C 1
ATOM 1293 O O . ALA A 1 165 ? 6.579 -10.695 -2.129 1.00 93.00 165 ALA A O 1
ATOM 1294 N N . LYS A 1 166 ? 6.701 -11.810 -4.059 1.00 87.62 166 LYS A N 1
ATOM 1295 C CA . LYS A 1 166 ? 5.373 -12.424 -3.925 1.00 87.62 166 LYS A CA 1
ATOM 1296 C C . LYS A 1 166 ? 5.241 -13.273 -2.657 1.00 87.62 166 LYS A C 1
ATOM 1298 O O . LYS A 1 166 ? 4.197 -13.248 -2.005 1.00 87.62 166 LYS A O 1
ATOM 1303 N N . ALA A 1 167 ? 6.273 -14.047 -2.317 1.00 90.25 167 ALA A N 1
ATOM 1304 C CA . ALA A 1 167 ? 6.279 -14.838 -1.088 1.00 90.25 167 ALA A CA 1
ATOM 1305 C C . ALA A 1 167 ? 6.305 -13.937 0.155 1.00 90.25 167 ALA A C 1
ATOM 1307 O O . ALA A 1 167 ? 5.559 -14.187 1.103 1.00 90.25 167 ALA A O 1
ATOM 1308 N N . TYR A 1 168 ? 7.107 -12.872 0.113 1.00 95.31 168 TYR A N 1
ATOM 1309 C CA . TYR A 1 168 ? 7.179 -11.856 1.155 1.00 95.31 168 TYR A CA 1
ATOM 1310 C C . TYR A 1 168 ? 5.850 -11.136 1.377 1.00 95.31 168 TYR A C 1
ATOM 1312 O O . TYR A 1 168 ? 5.343 -11.170 2.493 1.00 95.31 168 TYR A O 1
ATOM 1320 N N . PHE A 1 169 ? 5.232 -10.580 0.332 1.00 88.06 169 PHE A N 1
ATOM 1321 C CA . PHE A 1 169 ? 3.947 -9.889 0.446 1.00 88.06 169 PHE A CA 1
ATOM 1322 C C . PHE A 1 169 ? 2.879 -10.799 1.048 1.00 88.06 169 PHE A C 1
ATOM 1324 O O . PHE A 1 169 ? 2.206 -10.415 1.997 1.00 88.06 169 PHE A O 1
ATOM 1331 N N . LYS A 1 170 ? 2.790 -12.056 0.597 1.00 86.69 170 LYS A N 1
ATOM 1332 C CA . LYS A 1 170 ? 1.860 -13.030 1.184 1.00 86.69 170 LYS A CA 1
ATOM 1333 C C . LYS A 1 170 ? 2.134 -13.281 2.673 1.00 86.69 170 LYS A C 1
ATOM 1335 O O . LYS A 1 170 ? 1.197 -13.412 3.459 1.00 86.69 170 LYS A O 1
ATOM 1340 N N . ALA A 1 171 ? 3.401 -13.409 3.060 1.00 92.06 171 ALA A N 1
ATOM 1341 C CA . ALA A 1 171 ? 3.778 -13.635 4.451 1.00 92.06 171 ALA A CA 1
ATOM 1342 C C . ALA A 1 171 ? 3.485 -12.411 5.331 1.00 92.06 171 ALA A C 1
ATOM 1344 O O . ALA A 1 171 ? 3.003 -12.575 6.450 1.00 92.06 171 ALA A O 1
ATOM 1345 N N . LEU A 1 172 ? 3.729 -11.209 4.807 1.00 90.75 172 LEU A N 1
ATOM 1346 C CA . LEU A 1 172 ? 3.476 -9.949 5.492 1.00 90.75 172 LEU A CA 1
ATOM 1347 C C . LEU A 1 172 ? 1.979 -9.722 5.710 1.00 90.75 172 LEU A C 1
ATOM 1349 O O . LEU A 1 172 ? 1.573 -9.465 6.834 1.00 90.75 172 LEU A O 1
ATOM 1353 N N . GLN A 1 173 ? 1.157 -9.929 4.678 1.00 84.19 173 GLN A N 1
ATOM 1354 C CA . GLN A 1 173 ? -0.305 -9.851 4.780 1.00 84.19 173 GLN A CA 1
ATOM 1355 C C . GLN A 1 173 ? -0.858 -10.816 5.833 1.00 84.19 173 GLN A C 1
ATOM 1357 O O . GLN A 1 173 ? -1.746 -10.465 6.604 1.00 84.19 173 GLN A O 1
ATOM 1362 N N . LYS A 1 174 ? -0.321 -12.042 5.889 1.00 86.94 174 LYS A N 1
ATOM 1363 C CA . LYS A 1 174 ? -0.703 -13.016 6.915 1.00 86.94 174 LYS A CA 1
ATOM 1364 C C . LYS A 1 174 ? -0.321 -12.533 8.318 1.00 86.94 174 LYS A C 1
ATOM 1366 O O . LYS A 1 174 ? -1.150 -12.608 9.217 1.00 86.94 174 LYS A O 1
ATOM 1371 N N . MET A 1 175 ? 0.915 -12.067 8.495 1.00 88.81 175 MET A N 1
ATOM 1372 C CA . MET A 1 175 ? 1.409 -11.555 9.777 1.00 88.81 175 MET A CA 1
ATOM 1373 C C . MET A 1 175 ? 0.565 -10.376 10.271 1.00 88.81 175 MET A C 1
ATOM 1375 O O . MET A 1 175 ? 0.166 -10.353 11.428 1.00 88.81 175 MET A O 1
ATOM 1379 N N . ASP A 1 176 ? 0.278 -9.428 9.387 1.00 85.81 176 ASP A N 1
ATOM 1380 C CA . ASP A 1 176 ? -0.547 -8.251 9.645 1.00 85.81 176 ASP A CA 1
ATOM 1381 C C . ASP A 1 176 ? -1.987 -8.645 10.024 1.00 85.81 176 ASP A C 1
ATOM 1383 O O . ASP A 1 176 ? -2.492 -8.235 11.067 1.00 85.81 176 ASP A O 1
ATOM 1387 N N . ALA A 1 177 ? -2.617 -9.565 9.284 1.00 85.31 177 ALA A N 1
ATOM 1388 C CA . ALA A 1 177 ? -3.941 -10.085 9.638 1.00 85.31 177 ALA A CA 1
ATOM 1389 C C . ALA A 1 177 ? -3.969 -10.788 11.011 1.00 85.31 177 ALA A C 1
ATOM 1391 O O . ALA A 1 177 ? -4.879 -10.556 11.807 1.00 85.31 177 ALA A O 1
ATOM 1392 N N . GLU A 1 178 ? -2.974 -11.630 11.312 1.00 87.25 178 GLU A N 1
ATOM 1393 C CA . GLU A 1 178 ? -2.834 -12.273 12.627 1.00 87.25 178 GLU A CA 1
ATOM 1394 C C . GLU A 1 178 ? -2.640 -11.228 13.735 1.00 87.25 178 GLU A C 1
ATOM 1396 O O . GLU A 1 178 ? -3.242 -11.335 14.805 1.00 87.25 178 GLU A O 1
ATOM 1401 N N . GLN A 1 179 ? -1.845 -10.193 13.464 1.00 86.81 179 GLN A N 1
ATOM 1402 C CA . GLN A 1 179 ? -1.561 -9.130 14.414 1.00 86.81 179 GLN A CA 1
ATOM 1403 C C . GLN A 1 179 ? -2.798 -8.285 14.723 1.00 86.81 179 GLN A C 1
ATOM 1405 O O . GLN A 1 179 ? -3.093 -8.057 15.896 1.00 86.81 179 GLN A O 1
ATOM 1410 N N . ARG A 1 180 ? -3.576 -7.911 13.705 1.00 88.19 180 ARG A N 1
ATOM 1411 C CA . ARG A 1 180 ? -4.834 -7.177 13.885 1.00 88.19 180 ARG A CA 1
ATOM 1412 C C . ARG A 1 180 ? -5.855 -7.939 14.725 1.00 88.19 180 ARG A C 1
ATOM 1414 O O . ARG A 1 180 ? -6.569 -7.329 15.514 1.00 88.19 180 ARG A O 1
ATOM 1421 N N . LEU A 1 181 ? -5.923 -9.267 14.603 1.00 89.50 181 LEU A N 1
ATOM 1422 C CA . LEU A 1 181 ? -6.799 -10.081 15.455 1.00 89.50 181 LEU A CA 1
ATOM 1423 C C . LEU A 1 181 ? -6.362 -10.046 16.924 1.00 89.50 181 LEU A C 1
ATOM 1425 O O . LEU A 1 181 ? -7.209 -9.963 17.814 1.00 89.50 181 LEU A O 1
ATOM 1429 N N . VAL A 1 182 ? -5.051 -10.084 17.174 1.00 88.81 182 VAL A N 1
ATOM 1430 C CA . VAL A 1 182 ? -4.495 -9.915 18.523 1.00 88.81 182 VAL A CA 1
ATOM 1431 C C . VAL A 1 182 ? -4.823 -8.525 19.065 1.00 88.81 182 VAL A C 1
ATOM 1433 O O . VAL A 1 182 ? -5.250 -8.414 20.211 1.00 88.81 182 VAL A O 1
ATOM 1436 N N . ASP A 1 183 ? -4.688 -7.481 18.250 1.00 88.56 183 ASP A N 1
ATOM 1437 C CA . ASP A 1 183 ? -4.947 -6.103 18.674 1.00 88.56 183 ASP A CA 1
ATOM 1438 C C . ASP A 1 183 ? -6.432 -5.866 18.967 1.00 88.56 183 ASP A C 1
ATOM 1440 O O . ASP A 1 183 ? -6.761 -5.310 20.011 1.00 88.56 183 ASP A O 1
ATOM 1444 N N . LEU A 1 184 ? -7.345 -6.396 18.144 1.00 90.56 184 LEU A N 1
ATOM 1445 C CA . LEU A 1 184 ? -8.782 -6.387 18.441 1.00 90.56 184 LEU A CA 1
ATOM 1446 C C . LEU A 1 184 ? -9.100 -7.066 19.777 1.00 90.56 184 LEU A C 1
ATOM 1448 O O . LEU A 1 184 ? -9.909 -6.553 20.551 1.00 90.56 184 LEU A O 1
ATOM 1452 N N . GLN A 1 185 ? -8.490 -8.220 20.056 1.00 91.62 185 GLN A N 1
ATOM 1453 C CA . GLN A 1 185 ? -8.713 -8.924 21.317 1.00 91.62 185 GLN A CA 1
ATOM 1454 C C . GLN A 1 185 ? -8.153 -8.127 22.502 1.00 91.62 185 GLN A C 1
ATOM 1456 O O . GLN A 1 185 ? -8.853 -7.951 23.496 1.00 91.62 185 GLN A O 1
ATOM 1461 N N . ASN A 1 186 ? -6.948 -7.569 22.367 1.00 89.31 186 ASN A N 1
ATOM 1462 C CA . ASN A 1 186 ? -6.333 -6.736 23.396 1.00 89.31 186 ASN A CA 1
ATOM 1463 C C . ASN A 1 186 ? -7.174 -5.493 23.698 1.00 89.31 186 ASN A C 1
ATOM 1465 O O . ASN A 1 186 ? -7.456 -5.240 24.863 1.00 89.31 186 ASN A O 1
ATOM 1469 N N . PHE A 1 187 ? -7.617 -4.758 22.671 1.00 92.81 187 PHE A N 1
ATOM 1470 C CA . PHE A 1 187 ? -8.464 -3.574 22.840 1.00 92.81 187 PHE A CA 1
ATOM 1471 C C . PHE A 1 187 ? -9.801 -3.911 23.496 1.00 92.81 187 PHE A C 1
ATOM 1473 O O . PHE A 1 187 ? -10.321 -3.137 24.296 1.00 92.81 187 PHE A O 1
ATOM 1480 N N . LYS A 1 188 ? -10.357 -5.084 23.189 1.00 92.81 188 LYS A N 1
ATOM 1481 C CA . LYS A 1 188 ? -11.573 -5.567 23.837 1.00 92.81 188 LYS A CA 1
ATOM 1482 C C . LYS A 1 188 ? -11.340 -5.884 25.318 1.00 92.81 188 LYS A C 1
ATOM 1484 O O . LYS A 1 188 ? -12.150 -5.482 26.148 1.00 92.81 188 LYS A O 1
ATOM 1489 N N . ASP A 1 189 ? -10.251 -6.574 25.649 1.00 93.50 189 ASP A N 1
ATOM 1490 C CA . ASP A 1 189 ? -9.934 -6.982 27.024 1.00 93.50 189 ASP A CA 1
ATOM 1491 C C . ASP A 1 189 ? -9.516 -5.800 27.914 1.00 93.50 189 ASP A C 1
ATOM 1493 O O . ASP A 1 189 ? -9.758 -5.819 29.122 1.00 93.50 189 ASP A O 1
ATOM 1497 N N . SER A 1 190 ? -8.928 -4.754 27.327 1.00 91.19 190 SER A N 1
ATOM 1498 C CA . SER A 1 190 ? -8.561 -3.503 28.003 1.00 91.19 190 SER A CA 1
ATOM 1499 C C . SER A 1 190 ? -9.670 -2.440 27.999 1.00 91.19 190 SER A C 1
ATOM 1501 O O . SER A 1 190 ? -9.459 -1.343 28.519 1.00 91.19 190 SER A O 1
ATOM 1503 N N . ASP A 1 191 ? -10.847 -2.752 27.441 1.00 93.56 191 ASP A N 1
ATOM 1504 C CA . ASP A 1 191 ? -11.988 -1.836 27.291 1.00 93.56 191 ASP A CA 1
ATOM 1505 C C . ASP A 1 191 ? -11.631 -0.523 26.552 1.00 93.56 191 ASP A C 1
ATOM 1507 O O . ASP A 1 191 ? -12.129 0.563 26.873 1.00 93.56 191 ASP A O 1
ATOM 1511 N N . GLN A 1 192 ? -10.749 -0.638 25.552 1.00 94.00 192 GLN A N 1
ATOM 1512 C CA . GLN A 1 192 ? -10.356 0.409 24.603 1.00 94.00 192 GLN A CA 1
ATOM 1513 C C . GLN A 1 192 ? -11.297 0.409 23.390 1.00 94.00 192 GLN A C 1
ATOM 1515 O O . GLN A 1 192 ? -10.950 -0.007 22.280 1.00 94.00 192 GLN A O 1
ATOM 1520 N N . GLN A 1 193 ? -12.543 0.818 23.624 1.00 95.62 193 GLN A N 1
ATOM 1521 C CA . GLN A 1 193 ? -13.627 0.742 22.647 1.00 95.62 193 GLN A CA 1
ATOM 1522 C C . GLN A 1 193 ? -13.402 1.617 21.406 1.00 95.62 193 GLN A C 1
ATOM 1524 O O . GLN A 1 193 ? -13.788 1.204 20.311 1.00 95.62 193 GLN A O 1
ATOM 1529 N N . ILE A 1 194 ? -12.780 2.791 21.528 1.00 95.19 194 ILE A N 1
ATOM 1530 C CA . ILE A 1 194 ? -12.483 3.671 20.390 1.00 95.19 194 ILE A CA 1
ATOM 1531 C C . ILE A 1 194 ? -11.440 3.003 19.496 1.00 95.19 194 ILE A C 1
ATOM 1533 O O . ILE A 1 194 ? -11.700 2.826 18.305 1.00 95.19 194 ILE A O 1
ATOM 1537 N N . ARG A 1 195 ? -10.307 2.552 20.057 1.00 94.44 195 ARG A N 1
ATOM 1538 C CA . ARG A 1 195 ? -9.271 1.831 19.288 1.00 94.44 195 ARG A CA 1
ATOM 1539 C C . ARG A 1 195 ? -9.806 0.549 18.651 1.00 94.44 195 ARG A C 1
ATOM 1541 O O . ARG A 1 195 ? -9.527 0.282 17.484 1.00 94.44 195 ARG A O 1
ATOM 1548 N N . TYR A 1 196 ? -10.632 -0.202 19.382 1.00 95.19 196 TYR A N 1
ATOM 1549 C CA . TYR A 1 196 ? -11.301 -1.395 18.863 1.00 95.19 196 TYR A CA 1
ATOM 1550 C C . TYR A 1 196 ? -12.150 -1.085 17.624 1.00 95.19 196 TYR A C 1
ATOM 1552 O O . TYR A 1 196 ? -11.974 -1.716 16.583 1.00 95.19 196 TYR A O 1
ATOM 1560 N N . ASN A 1 197 ? -13.061 -0.109 17.715 1.00 96.19 197 ASN A N 1
ATOM 1561 C CA . ASN A 1 197 ? -13.969 0.214 16.610 1.00 96.19 197 ASN A CA 1
ATOM 1562 C C . ASN A 1 197 ? -13.245 0.895 15.441 1.00 96.19 197 ASN A C 1
ATOM 1564 O O . ASN A 1 197 ? -13.623 0.673 14.294 1.00 96.19 197 ASN A O 1
ATOM 1568 N N . ALA A 1 198 ? -12.178 1.654 15.708 1.00 95.81 198 ALA A N 1
ATOM 1569 C CA . ALA A 1 198 ? -11.306 2.202 14.674 1.00 95.81 198 ALA A CA 1
ATOM 1570 C C . ALA A 1 198 ? -10.652 1.085 13.845 1.00 95.81 198 ALA A C 1
ATOM 1572 O O . ALA A 1 198 ? -10.774 1.056 12.620 1.00 95.81 198 ALA A O 1
ATOM 1573 N N . LEU A 1 199 ? -10.031 0.106 14.510 1.00 94.19 199 LEU A N 1
ATOM 1574 C CA . LEU A 1 199 ? -9.407 -1.025 13.823 1.00 94.19 199 LEU A CA 1
ATOM 1575 C C . LEU A 1 199 ? -10.439 -1.864 13.056 1.00 94.19 199 LEU A C 1
ATOM 1577 O O . LEU A 1 199 ? -10.182 -2.295 11.933 1.00 94.19 199 LEU A O 1
ATOM 1581 N N . LYS A 1 200 ? -11.621 -2.076 13.643 1.00 95.62 200 LYS A N 1
ATOM 1582 C CA . LYS A 1 200 ? -12.690 -2.859 13.019 1.00 95.62 200 LYS A CA 1
ATOM 1583 C C . LYS A 1 200 ? -13.219 -2.202 11.736 1.00 95.62 200 LYS A C 1
ATOM 1585 O O . LYS A 1 200 ? -13.240 -2.857 10.696 1.00 95.62 200 LYS A O 1
ATOM 1590 N N . PHE A 1 201 ? -13.504 -0.894 11.778 1.00 96.69 201 PHE A N 1
ATOM 1591 C CA . PHE A 1 201 ? -13.865 -0.122 10.585 1.00 96.69 201 PHE A CA 1
ATOM 1592 C C . PHE A 1 201 ? -12.815 -0.272 9.486 1.00 96.69 201 PHE A C 1
ATOM 1594 O O . PHE A 1 201 ? -13.169 -0.527 8.338 1.00 96.69 201 PHE A O 1
ATOM 1601 N N . MET A 1 202 ? -11.530 -0.136 9.828 1.00 93.69 202 MET A N 1
ATOM 1602 C CA . MET A 1 202 ? -10.462 -0.222 8.838 1.00 93.69 202 MET A CA 1
ATOM 1603 C C . MET A 1 202 ? -10.408 -1.604 8.172 1.00 93.69 202 MET A C 1
ATOM 1605 O O . MET A 1 202 ? -10.350 -1.684 6.948 1.00 93.69 202 MET A O 1
ATOM 1609 N N . ILE A 1 203 ? -10.501 -2.685 8.956 1.00 92.69 203 ILE A N 1
ATOM 1610 C CA . ILE A 1 203 ? -10.536 -4.062 8.435 1.00 92.69 203 ILE A CA 1
ATOM 1611 C C . ILE A 1 203 ? -11.703 -4.251 7.458 1.00 92.69 203 ILE A C 1
ATOM 1613 O O . ILE A 1 203 ? -11.524 -4.826 6.382 1.00 92.69 203 ILE A O 1
ATOM 1617 N N . ASP A 1 204 ? -12.894 -3.767 7.807 1.00 95.88 204 ASP A N 1
ATOM 1618 C CA . ASP A 1 204 ? -14.079 -3.940 6.964 1.00 95.88 204 ASP A CA 1
ATOM 1619 C C . ASP A 1 204 ? -14.087 -2.998 5.743 1.00 95.88 204 ASP A C 1
ATOM 1621 O O . ASP A 1 204 ? -14.604 -3.359 4.677 1.00 95.88 204 ASP A O 1
ATOM 1625 N N . ALA A 1 205 ? -13.454 -1.828 5.840 1.00 95.56 205 ALA A N 1
ATOM 1626 C CA . ALA A 1 205 ? -13.228 -0.935 4.707 1.00 95.56 205 ALA A CA 1
ATOM 1627 C C . ALA A 1 205 ? -12.230 -1.534 3.700 1.00 95.56 205 ALA A C 1
ATOM 1629 O O . ALA A 1 205 ? -12.519 -1.578 2.502 1.00 95.56 205 ALA A O 1
ATOM 1630 N N . GLU A 1 206 ? -11.114 -2.094 4.175 1.00 91.25 206 GLU A N 1
ATOM 1631 C CA . GLU A 1 206 ? -10.171 -2.855 3.343 1.00 91.25 206 GLU A CA 1
ATOM 1632 C C . GLU A 1 206 ? -10.852 -4.060 2.687 1.00 91.25 206 GLU A C 1
ATOM 1634 O O . GLU A 1 206 ? -10.688 -4.292 1.491 1.00 91.25 206 GLU A O 1
ATOM 1639 N N . ALA A 1 207 ? -11.674 -4.804 3.432 1.00 92.00 207 ALA A N 1
ATOM 1640 C CA . ALA A 1 207 ? -12.432 -5.926 2.882 1.00 92.00 207 ALA A CA 1
ATOM 1641 C C . ALA A 1 207 ? -13.409 -5.491 1.774 1.00 92.00 207 ALA A C 1
ATOM 1643 O O . ALA A 1 207 ? -13.671 -6.260 0.849 1.00 92.00 207 ALA A O 1
ATOM 1644 N N . THR A 1 208 ? -13.931 -4.263 1.847 1.00 95.12 208 THR A N 1
ATOM 1645 C CA . THR A 1 208 ? -14.773 -3.668 0.800 1.00 95.12 208 THR A CA 1
ATOM 1646 C C . THR A 1 208 ? -13.956 -3.341 -0.458 1.00 95.12 208 THR A C 1
ATOM 1648 O O . THR A 1 208 ? -14.410 -3.628 -1.566 1.00 95.12 208 THR A O 1
ATOM 1651 N N . ALA A 1 209 ? -12.733 -2.816 -0.309 1.00 92.94 209 ALA A N 1
ATOM 1652 C CA . ALA A 1 209 ? -11.808 -2.585 -1.426 1.00 92.94 209 ALA A CA 1
ATOM 1653 C C . ALA A 1 209 ? -11.369 -3.901 -2.091 1.00 92.94 209 ALA A C 1
ATOM 1655 O O . ALA A 1 209 ? -11.401 -4.032 -3.318 1.00 92.94 209 ALA A O 1
ATOM 1656 N N . ILE A 1 210 ? -11.006 -4.896 -1.272 1.00 87.25 210 ILE A N 1
ATOM 1657 C CA . ILE A 1 210 ? -10.601 -6.236 -1.714 1.00 87.25 210 ILE A CA 1
ATOM 1658 C C . ILE A 1 210 ? -11.708 -6.882 -2.540 1.00 87.25 210 ILE A C 1
ATOM 1660 O O . ILE A 1 210 ? -11.420 -7.404 -3.610 1.00 87.25 210 ILE A O 1
ATOM 1664 N N . GLU A 1 211 ? -12.965 -6.805 -2.100 1.00 94.31 211 GLU A N 1
ATOM 1665 C CA . GLU A 1 211 ? -14.092 -7.385 -2.838 1.00 94.31 211 GLU A CA 1
ATOM 1666 C C . GLU A 1 211 ? -14.211 -6.812 -4.262 1.00 94.31 211 GLU A C 1
ATOM 1668 O O . GLU A 1 211 ? -14.406 -7.568 -5.211 1.00 94.31 211 GLU A O 1
ATOM 1673 N N . MET A 1 212 ? -14.038 -5.497 -4.447 1.00 94.06 212 MET A N 1
ATOM 1674 C CA . MET A 1 212 ? -14.026 -4.901 -5.792 1.00 94.06 212 MET A CA 1
ATOM 1675 C C . MET A 1 212 ? -12.834 -5.395 -6.619 1.00 94.06 212 MET A C 1
ATOM 1677 O O . MET A 1 212 ? -12.986 -5.735 -7.793 1.00 94.06 212 MET A O 1
ATOM 1681 N N . SER A 1 213 ? -11.655 -5.480 -6.000 1.00 87.00 213 SER A N 1
ATOM 1682 C CA . SER A 1 213 ? -10.437 -5.949 -6.662 1.00 87.00 213 SER A CA 1
ATOM 1683 C C . SER A 1 213 ? -10.524 -7.422 -7.084 1.00 87.00 213 SER A C 1
ATOM 1685 O O . SER A 1 213 ? -10.167 -7.755 -8.213 1.00 87.00 213 SER A O 1
ATOM 1687 N N . GLU A 1 214 ? -11.063 -8.301 -6.233 1.00 86.56 214 GLU A N 1
ATOM 1688 C CA . GLU A 1 214 ? -11.274 -9.726 -6.529 1.00 86.56 214 GLU A CA 1
ATOM 1689 C C . GLU A 1 214 ? -12.263 -9.943 -7.680 1.00 86.56 214 GLU A C 1
ATOM 1691 O O . GLU A 1 214 ? -12.145 -10.917 -8.428 1.00 86.56 214 GLU A O 1
ATOM 1696 N N . GLN A 1 215 ? -13.211 -9.021 -7.856 1.00 92.44 215 GLN A N 1
ATOM 1697 C CA . GLN A 1 215 ? -14.125 -9.000 -8.995 1.00 92.44 215 GLN A CA 1
ATOM 1698 C C . GLN A 1 215 ? -13.529 -8.340 -10.252 1.00 92.44 215 GLN A C 1
ATOM 1700 O O . GLN A 1 215 ? -14.145 -8.392 -11.314 1.00 92.44 215 GLN A O 1
ATOM 1705 N N . GLY A 1 216 ? -12.337 -7.738 -10.167 1.00 91.00 216 GLY A N 1
ATOM 1706 C CA . GLY A 1 216 ? -11.706 -7.019 -11.278 1.00 91.00 216 GLY A CA 1
ATOM 1707 C C . GLY A 1 216 ? -12.394 -5.693 -11.622 1.00 91.00 216 GLY A C 1
ATOM 1708 O O . GLY A 1 216 ? -12.361 -5.270 -12.779 1.00 91.00 216 GLY A O 1
ATOM 1709 N N . ILE A 1 217 ? -13.036 -5.059 -10.639 1.00 95.56 217 ILE A N 1
ATOM 1710 C CA . ILE A 1 217 ? -13.803 -3.825 -10.815 1.00 95.56 217 ILE A CA 1
ATOM 1711 C C . ILE A 1 217 ? -12.897 -2.595 -10.688 1.00 95.56 217 ILE A C 1
ATOM 1713 O O . ILE A 1 217 ? -12.120 -2.467 -9.743 1.00 95.56 217 ILE A O 1
ATOM 1717 N N . ASN A 1 218 ? -13.025 -1.683 -11.647 1.00 93.88 218 ASN A N 1
ATOM 1718 C CA . ASN A 1 218 ? -12.382 -0.372 -11.730 1.00 93.88 218 ASN A CA 1
ATOM 1719 C C . ASN A 1 218 ? -13.364 0.644 -12.355 1.00 93.88 218 ASN A C 1
ATOM 1721 O O . ASN A 1 218 ? -14.514 0.303 -12.647 1.00 93.88 218 ASN A O 1
ATOM 1725 N N . ALA A 1 219 ? -12.939 1.890 -12.578 1.00 94.69 219 ALA A N 1
ATOM 1726 C CA . ALA A 1 219 ? -13.795 2.927 -13.163 1.00 94.69 219 ALA A CA 1
ATOM 1727 C C . ALA A 1 219 ? -14.469 2.519 -14.492 1.00 94.69 219 ALA A C 1
ATOM 1729 O O . ALA A 1 219 ? -15.634 2.852 -14.718 1.00 94.69 219 ALA A O 1
ATOM 1730 N N . SER A 1 220 ? -13.774 1.776 -15.361 1.00 95.19 220 SER A N 1
ATOM 1731 C CA . SER A 1 220 ? -14.268 1.425 -16.704 1.00 95.19 220 SER A CA 1
ATOM 1732 C C . SER A 1 220 ? -15.407 0.401 -16.707 1.00 95.19 220 SER A C 1
ATOM 1734 O O . SER A 1 220 ? -16.178 0.350 -17.662 1.00 95.19 220 SER A O 1
ATOM 1736 N N . ASN A 1 221 ? -15.543 -0.392 -15.640 1.00 96.69 221 ASN A N 1
ATOM 1737 C CA . ASN A 1 221 ? -16.535 -1.463 -15.528 1.00 96.69 221 ASN A CA 1
ATOM 1738 C C . ASN A 1 221 ? -17.296 -1.446 -14.192 1.00 96.69 221 ASN A C 1
ATOM 1740 O O . ASN A 1 221 ? -17.876 -2.452 -13.798 1.00 96.69 221 ASN A O 1
ATOM 1744 N N . VAL A 1 222 ? -17.353 -0.302 -13.498 1.00 97.25 222 VAL A N 1
ATOM 1745 C CA . VAL A 1 222 ? -17.998 -0.168 -12.174 1.00 97.25 222 VAL A CA 1
ATOM 1746 C C . VAL A 1 222 ? -19.455 -0.654 -12.134 1.00 97.25 222 VAL A C 1
ATOM 1748 O O . VAL A 1 222 ? -19.925 -1.134 -11.105 1.00 97.25 222 VAL A O 1
ATOM 1751 N N . LEU A 1 223 ? -20.172 -0.589 -13.261 1.00 98.12 223 LEU A N 1
ATOM 1752 C CA . LEU A 1 223 ? -21.554 -1.070 -13.379 1.00 98.12 223 LEU A CA 1
ATOM 1753 C C . LEU A 1 223 ? -21.686 -2.604 -13.365 1.00 98.12 223 LEU A C 1
ATOM 1755 O O . LEU A 1 223 ? -22.796 -3.111 -13.217 1.00 98.12 223 LEU A O 1
ATOM 1759 N N . GLU A 1 224 ? -20.583 -3.337 -13.520 1.00 98.31 224 GLU A N 1
ATOM 1760 C CA . GLU A 1 224 ? -20.536 -4.804 -13.506 1.00 98.31 224 GLU A CA 1
ATOM 1761 C C . GLU A 1 224 ? -20.344 -5.384 -12.095 1.00 98.31 224 GLU A C 1
ATOM 1763 O O . GLU A 1 224 ? -20.349 -6.604 -11.926 1.00 98.31 224 GLU A O 1
ATOM 1768 N N . LEU A 1 225 ? -20.194 -4.529 -11.076 1.00 98.12 225 LEU A N 1
ATOM 1769 C CA . LEU A 1 225 ? -19.981 -4.936 -9.689 1.00 98.12 225 LEU A CA 1
ATOM 1770 C C . LEU A 1 225 ? -21.122 -5.833 -9.180 1.00 98.12 225 LEU A C 1
ATOM 1772 O O . LEU A 1 225 ? -22.298 -5.455 -9.209 1.00 98.12 225 LEU A O 1
ATOM 1776 N N . ASP A 1 226 ? -20.775 -6.998 -8.624 1.00 98.19 226 ASP A N 1
ATOM 1777 C CA . ASP A 1 226 ? -21.698 -7.849 -7.871 1.00 98.19 226 ASP A CA 1
ATOM 1778 C C . ASP A 1 226 ? -22.096 -7.131 -6.578 1.00 98.19 226 ASP A C 1
ATOM 1780 O O . ASP A 1 226 ? -21.475 -7.245 -5.512 1.00 98.19 226 ASP A O 1
ATOM 1784 N N . MET A 1 227 ? -23.192 -6.386 -6.698 1.00 97.62 227 MET A N 1
ATOM 1785 C CA . MET A 1 227 ? -23.766 -5.590 -5.628 1.00 97.62 227 MET A CA 1
ATOM 1786 C C . MET A 1 227 ? -24.138 -6.412 -4.401 1.00 97.62 227 MET A C 1
ATOM 1788 O O . MET A 1 227 ? -24.139 -5.864 -3.304 1.00 97.62 227 MET A O 1
ATOM 1792 N N . LYS A 1 228 ? -24.437 -7.711 -4.528 1.00 98.12 228 LYS A N 1
ATOM 1793 C CA . LYS A 1 228 ? -24.782 -8.531 -3.361 1.00 98.12 228 LYS A CA 1
ATOM 1794 C C . LYS A 1 228 ? -23.561 -8.730 -2.468 1.00 98.12 228 LYS A C 1
ATOM 1796 O O . LYS A 1 228 ? -23.675 -8.586 -1.250 1.00 98.12 228 LYS A O 1
ATOM 1801 N N . LYS A 1 229 ? -22.410 -9.056 -3.059 1.00 97.50 229 LYS A N 1
ATOM 1802 C CA . LYS A 1 229 ? -21.165 -9.253 -2.305 1.00 97.50 229 LYS A CA 1
ATOM 1803 C C . LYS A 1 229 ? -20.614 -7.936 -1.776 1.00 97.50 229 LYS A C 1
ATOM 1805 O O . LYS A 1 229 ? -20.322 -7.840 -0.586 1.00 97.50 229 LYS A O 1
ATOM 1810 N N . PHE A 1 230 ? -20.580 -6.905 -2.623 1.00 97.81 230 PHE A N 1
ATOM 1811 C CA . PHE A 1 230 ? -20.135 -5.573 -2.220 1.00 97.81 230 PHE A CA 1
ATOM 1812 C C . PHE A 1 230 ? -20.971 -5.022 -1.061 1.00 97.81 230 PHE A C 1
ATOM 1814 O O . PHE A 1 230 ? -20.425 -4.586 -0.049 1.00 97.81 230 PHE A O 1
ATOM 1821 N N . LYS A 1 231 ? -22.306 -5.106 -1.157 1.00 97.94 231 LYS A N 1
ATOM 1822 C CA . LYS A 1 231 ? -23.209 -4.585 -0.125 1.00 97.94 231 LYS A CA 1
ATOM 1823 C C . LYS A 1 231 ? -23.014 -5.273 1.225 1.00 97.94 231 LYS A C 1
ATOM 1825 O O . LYS A 1 231 ? -23.089 -4.601 2.247 1.00 97.94 231 LYS A O 1
ATOM 1830 N N . ALA A 1 232 ? -22.710 -6.573 1.234 1.00 98.25 232 ALA A N 1
ATOM 1831 C CA . ALA A 1 232 ? -22.422 -7.299 2.468 1.00 98.25 232 ALA A CA 1
ATOM 1832 C C . ALA A 1 232 ? -21.184 -6.746 3.200 1.00 98.25 232 ALA A C 1
ATOM 1834 O O . ALA A 1 232 ? -21.211 -6.628 4.422 1.00 98.25 232 ALA A O 1
ATOM 1835 N N . LYS A 1 233 ? -20.123 -6.371 2.469 1.00 97.81 233 LYS A N 1
ATOM 1836 C CA . LYS A 1 233 ? -18.922 -5.732 3.042 1.00 97.81 233 LYS A CA 1
ATOM 1837 C C . LYS A 1 233 ? -19.186 -4.288 3.460 1.00 97.81 233 LYS A C 1
ATOM 1839 O O . LYS A 1 233 ? -18.897 -3.908 4.591 1.00 97.81 233 LYS A O 1
ATOM 1844 N N . TYR A 1 234 ? -19.843 -3.528 2.587 1.00 98.25 234 TYR A N 1
ATOM 1845 C CA . TYR A 1 234 ? -20.240 -2.147 2.848 1.00 98.25 234 TYR A CA 1
ATOM 1846 C C . TYR A 1 234 ? -21.104 -2.004 4.115 1.00 98.25 234 TYR A C 1
ATOM 1848 O O . TYR A 1 234 ? -20.956 -1.029 4.855 1.00 98.25 234 TYR A O 1
ATOM 1856 N N . ASP A 1 235 ? -22.006 -2.955 4.379 1.00 98.50 235 ASP A N 1
ATOM 1857 C CA . ASP A 1 235 ? -22.882 -2.917 5.555 1.00 98.50 235 ASP A CA 1
ATOM 1858 C C . ASP A 1 235 ? -22.127 -3.142 6.865 1.00 98.50 235 ASP A C 1
ATOM 1860 O O . ASP A 1 235 ? -22.418 -2.458 7.848 1.00 98.50 235 ASP A O 1
ATOM 1864 N N . LEU A 1 236 ? -21.131 -4.033 6.868 1.00 97.69 236 LEU A N 1
ATOM 1865 C CA . LEU A 1 236 ? -20.241 -4.233 8.014 1.00 97.69 236 LEU A CA 1
ATOM 1866 C C . LEU A 1 236 ? -19.413 -2.971 8.287 1.00 97.69 236 LEU A C 1
ATOM 1868 O O . LEU A 1 236 ? -19.503 -2.404 9.375 1.00 97.69 236 LEU A O 1
ATOM 1872 N N . MET A 1 237 ? -18.744 -2.447 7.253 1.00 97.56 237 MET A N 1
ATOM 1873 C CA . MET A 1 237 ? -17.987 -1.193 7.325 1.00 97.56 237 MET A CA 1
ATOM 1874 C C . MET A 1 237 ? -18.852 -0.030 7.847 1.00 97.56 237 MET A C 1
ATOM 1876 O O . MET A 1 237 ? -18.418 0.755 8.688 1.00 97.56 237 MET A O 1
ATOM 1880 N N . THR A 1 238 ? -20.098 0.087 7.373 1.00 98.31 238 THR A N 1
ATOM 1881 C CA . THR A 1 238 ? -21.022 1.150 7.801 1.00 98.31 238 THR A CA 1
ATOM 1882 C C . THR A 1 238 ? -21.439 0.995 9.264 1.00 98.31 238 THR A C 1
ATOM 1884 O O . THR A 1 238 ? -21.530 1.992 9.982 1.00 98.31 238 THR A O 1
ATOM 1887 N N . ALA A 1 239 ? -21.709 -0.231 9.720 1.00 98.06 239 ALA A N 1
ATOM 1888 C CA . ALA A 1 239 ? -22.053 -0.487 11.115 1.00 98.06 239 ALA A CA 1
ATOM 1889 C C . ALA A 1 239 ? -20.904 -0.094 12.056 1.00 98.06 239 ALA A C 1
ATOM 1891 O O . ALA A 1 239 ? -21.141 0.557 13.076 1.00 98.06 239 ALA A O 1
ATOM 1892 N N . ASP A 1 240 ? -19.672 -0.412 11.669 1.00 97.00 240 ASP A N 1
ATOM 1893 C CA . ASP A 1 240 ? -18.479 -0.114 12.460 1.00 97.00 240 ASP A CA 1
ATOM 1894 C C . ASP A 1 240 ? -18.156 1.374 12.499 1.00 97.00 240 ASP A C 1
ATOM 1896 O O . ASP A 1 240 ? -17.878 1.913 13.572 1.00 97.00 240 ASP A O 1
ATOM 1900 N N . LEU A 1 241 ? -18.303 2.074 11.369 1.00 98.19 241 LEU A N 1
ATOM 1901 C CA . LEU A 1 241 ? -18.187 3.531 11.346 1.00 98.19 241 LEU A CA 1
ATOM 1902 C C . LEU A 1 241 ? -19.208 4.187 12.284 1.00 98.19 241 LEU A C 1
ATOM 1904 O O . LEU A 1 241 ? -18.867 5.108 13.019 1.00 98.19 241 LEU A O 1
ATOM 1908 N N . ASN A 1 242 ? -20.460 3.721 12.291 1.00 98.25 242 ASN A N 1
ATOM 1909 C CA . ASN A 1 242 ? -21.501 4.298 13.145 1.00 98.25 242 ASN A CA 1
ATOM 1910 C C . ASN A 1 242 ? -21.200 4.110 14.640 1.00 98.25 242 ASN A C 1
ATOM 1912 O O . ASN A 1 242 ? -21.442 5.020 15.441 1.00 98.25 242 ASN A O 1
ATOM 1916 N N . ALA A 1 243 ? -20.665 2.945 15.017 1.00 97.25 243 ALA A N 1
ATOM 1917 C CA . ALA A 1 243 ? -20.201 2.693 16.376 1.00 97.25 243 ALA A CA 1
ATOM 1918 C C . ALA A 1 243 ? -19.044 3.637 16.738 1.00 97.25 243 ALA A C 1
ATOM 1920 O O . ALA A 1 243 ? -19.102 4.318 17.765 1.00 97.25 243 ALA A O 1
ATOM 1921 N N . LEU A 1 244 ? -18.049 3.759 15.854 1.00 97.12 244 LEU A N 1
ATOM 1922 C CA . LEU A 1 244 ? -16.907 4.652 16.031 1.00 97.12 244 LEU A CA 1
ATOM 1923 C C . LEU A 1 244 ? -17.325 6.127 16.165 1.00 97.12 244 LEU A C 1
ATOM 1925 O O . LEU A 1 244 ? -16.891 6.787 17.102 1.00 97.12 244 LEU A O 1
ATOM 1929 N N . VAL A 1 245 ? -18.199 6.636 15.291 1.00 97.81 245 VAL A N 1
ATOM 1930 C CA . VAL A 1 245 ? -18.719 8.023 15.320 1.00 97.81 245 VAL A CA 1
ATOM 1931 C C . VAL A 1 245 ? -19.470 8.328 16.618 1.00 97.81 245 VAL A C 1
ATOM 1933 O O . VAL A 1 245 ? -19.519 9.474 17.072 1.00 97.81 245 VAL A O 1
ATOM 1936 N N . THR A 1 246 ? -20.114 7.319 17.202 1.00 97.38 246 THR A N 1
ATOM 1937 C CA . THR A 1 246 ? -20.811 7.467 18.482 1.00 97.38 246 THR A CA 1
ATOM 1938 C C . THR A 1 246 ? -19.802 7.560 19.624 1.00 97.38 246 THR A C 1
ATOM 1940 O O . THR A 1 246 ? -19.875 8.485 20.431 1.00 97.38 246 THR A O 1
ATOM 1943 N N . LEU A 1 247 ? -18.831 6.644 19.660 1.00 95.75 247 LEU A N 1
ATOM 1944 C CA . LEU A 1 247 ? -17.793 6.593 20.693 1.00 95.75 247 LEU A CA 1
ATOM 1945 C C . LEU A 1 247 ? -16.828 7.779 20.626 1.00 95.75 247 LEU A C 1
ATOM 1947 O O . LEU A 1 247 ? -16.378 8.258 21.660 1.00 95.75 247 LEU A O 1
ATOM 1951 N N . SER A 1 248 ? -16.562 8.314 19.434 1.00 94.50 248 SER A N 1
ATOM 1952 C CA . SER A 1 248 ? -15.688 9.476 19.247 1.00 94.50 248 SER A CA 1
ATOM 1953 C C . SER A 1 248 ? -16.244 10.769 19.845 1.00 94.50 248 SER A C 1
ATOM 1955 O O . SER A 1 248 ? -15.557 11.783 19.847 1.00 94.50 248 SER A O 1
ATOM 1957 N N . LYS A 1 249 ? -17.498 10.766 20.309 1.00 95.56 249 LYS A N 1
ATOM 1958 C CA . LYS A 1 249 ? -18.131 11.886 21.018 1.00 95.56 249 LYS A CA 1
ATOM 1959 C C . LYS A 1 249 ? -18.166 11.667 22.532 1.00 95.56 249 LYS A C 1
ATOM 1961 O O . LYS A 1 249 ? -18.560 12.572 23.266 1.00 95.56 249 LYS A O 1
ATOM 1966 N N . ASP A 1 250 ? -17.786 10.480 23.008 1.00 96.25 250 ASP A N 1
ATOM 1967 C CA . ASP A 1 250 ? -17.710 10.175 24.432 1.00 96.25 250 ASP A CA 1
ATOM 1968 C C . ASP A 1 250 ? -16.374 10.658 25.002 1.00 96.25 250 ASP A C 1
ATOM 1970 O O . ASP A 1 250 ? -15.373 9.941 25.039 1.00 96.25 250 ASP A O 1
ATOM 1974 N N . GLN A 1 251 ? -16.380 11.896 25.493 1.00 95.06 251 GLN A N 1
ATOM 1975 C CA . GLN A 1 251 ? -15.199 12.522 26.077 1.00 95.06 251 GLN A CA 1
ATOM 1976 C C . GLN A 1 251 ? -14.613 11.720 27.253 1.00 95.06 251 GLN A C 1
ATOM 1978 O O . GLN A 1 251 ? -13.396 11.704 27.430 1.00 95.06 251 GLN A O 1
ATOM 1983 N N . LYS A 1 252 ? -15.441 11.001 28.026 1.00 95.94 252 LYS A N 1
ATOM 1984 C CA . LYS A 1 252 ? -14.943 10.175 29.137 1.00 95.94 252 LYS A CA 1
ATOM 1985 C C . LYS A 1 252 ? -14.178 8.964 28.622 1.00 95.94 252 LYS A C 1
ATOM 1987 O O . LYS A 1 252 ? -13.161 8.597 29.205 1.00 95.94 252 LYS A O 1
ATOM 1992 N N . GLN A 1 253 ? -14.661 8.344 27.548 1.00 94.38 253 GLN A N 1
ATOM 1993 C CA . GLN A 1 253 ? -13.974 7.215 26.930 1.00 94.38 253 GLN A CA 1
ATOM 1994 C C . GLN A 1 253 ? -12.666 7.663 26.257 1.00 94.38 253 GLN A C 1
ATOM 1996 O O . GLN A 1 253 ? -11.651 6.990 26.414 1.00 94.38 253 GLN A O 1
ATOM 2001 N N . ILE A 1 254 ? -12.649 8.832 25.604 1.00 94.00 254 ILE A N 1
ATOM 2002 C CA . ILE A 1 254 ? -11.424 9.425 25.035 1.00 94.00 254 ILE A CA 1
ATOM 2003 C C . ILE A 1 254 ? -10.359 9.638 26.118 1.00 94.00 254 ILE A C 1
ATOM 2005 O O . ILE A 1 254 ? -9.212 9.217 25.954 1.00 94.00 254 ILE A O 1
ATOM 2009 N N . GLU A 1 255 ? -10.746 10.253 27.240 1.00 93.69 255 GLU A N 1
ATOM 2010 C CA . GLU A 1 255 ? -9.856 10.487 28.383 1.00 93.69 255 GLU A CA 1
ATOM 2011 C C . GLU A 1 255 ? -9.354 9.173 28.988 1.00 93.69 255 GLU A C 1
ATOM 2013 O O . GLU A 1 255 ? -8.165 9.036 29.278 1.00 93.69 255 GLU A O 1
ATOM 2018 N N . LYS A 1 256 ? -10.238 8.180 29.130 1.00 93.25 256 LYS A N 1
ATOM 2019 C CA . LYS A 1 256 ? -9.896 6.850 29.646 1.00 93.25 256 LYS A CA 1
ATOM 2020 C C . LYS A 1 256 ? -8.894 6.110 28.758 1.00 93.25 256 LYS A C 1
ATOM 2022 O O . LYS A 1 256 ? -8.014 5.433 29.282 1.00 93.25 256 LYS A O 1
ATOM 2027 N N . GLU A 1 257 ? -9.017 6.224 27.439 1.00 93.31 257 GLU A N 1
ATOM 2028 C CA . GLU A 1 257 ? -8.097 5.595 26.482 1.00 93.31 257 GLU A CA 1
ATOM 2029 C C . GLU A 1 257 ? -6.805 6.399 26.259 1.00 93.31 257 GLU A C 1
ATOM 2031 O O . GLU A 1 257 ? -5.925 5.948 25.519 1.00 93.31 257 GLU A O 1
ATOM 2036 N N . GLY A 1 258 ? -6.679 7.572 26.894 1.00 91.44 258 GLY A N 1
ATOM 2037 C CA . GLY A 1 258 ? -5.513 8.449 26.782 1.00 91.44 258 GLY A CA 1
ATOM 2038 C C . GLY A 1 258 ? -5.320 9.013 25.374 1.00 91.44 258 GLY A C 1
ATOM 2039 O O . GLY A 1 258 ? -4.187 9.226 24.948 1.00 91.44 258 GLY A O 1
ATOM 2040 N N . MET A 1 259 ? -6.406 9.195 24.621 1.00 90.19 259 MET A N 1
ATOM 2041 C CA . MET A 1 259 ? -6.351 9.601 23.218 1.00 90.19 259 MET A CA 1
ATOM 2042 C C . MET A 1 259 ? -6.492 11.115 23.050 1.00 90.19 259 MET A C 1
ATOM 2044 O O . MET A 1 259 ? -7.119 11.808 23.848 1.00 90.19 259 MET A O 1
ATOM 2048 N N . ASN A 1 260 ? -5.930 11.636 21.962 1.00 91.94 260 ASN A N 1
ATOM 2049 C CA . ASN A 1 260 ? -6.102 13.028 21.572 1.00 91.94 260 ASN A CA 1
ATOM 2050 C C . ASN A 1 260 ? -7.418 13.200 20.789 1.00 91.94 260 ASN A C 1
ATOM 2052 O O . ASN A 1 260 ? -7.557 12.641 19.699 1.00 91.94 260 ASN A O 1
ATOM 2056 N N . SER A 1 261 ? -8.361 13.996 21.313 1.00 92.31 261 SER A N 1
ATOM 2057 C CA . SER A 1 261 ? -9.681 14.199 20.688 1.00 92.31 261 SER A CA 1
ATOM 2058 C C . SER A 1 261 ? -9.586 14.694 19.240 1.00 92.31 261 SER A C 1
ATOM 2060 O O . SER A 1 261 ? -10.271 14.163 18.375 1.00 92.31 261 SER A O 1
ATOM 2062 N N . PHE A 1 262 ? -8.687 15.641 18.950 1.00 91.75 262 PHE A N 1
ATOM 2063 C CA . PHE A 1 262 ? -8.501 16.182 17.596 1.00 91.75 262 PHE A CA 1
ATOM 2064 C C . PHE A 1 262 ? -8.033 15.111 16.598 1.00 91.75 262 PHE A C 1
ATOM 2066 O O . PHE A 1 262 ? -8.497 15.060 15.462 1.00 91.75 262 PHE A O 1
ATOM 2073 N N . SER A 1 263 ? -7.149 14.211 17.030 1.00 91.56 263 SER A N 1
ATOM 2074 C CA . SER A 1 263 ? -6.660 13.113 16.187 1.00 91.56 263 SER A CA 1
ATOM 2075 C C . SER A 1 263 ? -7.784 12.115 15.882 1.00 91.56 263 SER A C 1
ATOM 2077 O O . SER A 1 263 ? -7.933 11.682 14.740 1.00 91.56 263 SER A O 1
ATOM 2079 N N . ILE A 1 264 ? -8.630 11.806 16.873 1.00 94.69 264 ILE A N 1
ATOM 2080 C CA . ILE A 1 264 ? -9.818 10.963 16.671 1.00 94.69 264 ILE A CA 1
ATOM 2081 C C . ILE A 1 264 ? -10.804 11.635 15.709 1.00 94.69 264 ILE A C 1
ATOM 2083 O O . ILE A 1 264 ? -11.301 10.978 14.799 1.00 94.69 264 ILE A O 1
ATOM 2087 N N . GLU A 1 265 ? -11.081 12.929 15.882 1.00 95.00 265 GLU A N 1
ATOM 2088 C CA . GLU A 1 265 ? -11.981 13.682 15.002 1.00 95.00 265 GLU A CA 1
ATOM 2089 C C . GLU A 1 265 ? -11.506 13.653 13.543 1.00 95.00 265 GLU A C 1
ATOM 2091 O O . GLU A 1 265 ? -12.302 13.356 12.650 1.00 95.00 265 GLU A O 1
ATOM 2096 N N . ASN A 1 266 ? -10.210 13.868 13.298 1.00 95.81 266 ASN A N 1
ATOM 2097 C CA . ASN A 1 266 ? -9.626 13.802 11.954 1.00 95.81 266 ASN A CA 1
ATOM 2098 C C . ASN A 1 266 ? -9.746 12.408 11.328 1.00 95.81 266 ASN A C 1
ATOM 2100 O O . ASN A 1 266 ? -10.058 12.278 10.139 1.00 95.81 266 ASN A O 1
ATOM 2104 N N . TYR A 1 267 ? -9.518 11.361 12.123 1.00 96.31 267 TYR A N 1
ATOM 2105 C CA . TYR A 1 267 ? -9.692 9.989 11.663 1.00 96.31 267 TYR A CA 1
ATOM 2106 C C . TYR A 1 267 ? -11.153 9.689 11.320 1.00 96.31 267 TYR A C 1
ATOM 2108 O O . TYR A 1 267 ? -11.438 9.218 10.221 1.00 96.31 267 TYR A O 1
ATOM 2116 N N . VAL A 1 268 ? -12.091 10.021 12.209 1.00 97.94 268 VAL A N 1
ATOM 2117 C CA . VAL A 1 268 ? -13.530 9.815 11.985 1.00 97.94 268 VAL A CA 1
ATOM 2118 C C . VAL A 1 268 ? -14.025 10.584 10.764 1.00 97.94 268 VAL A C 1
ATOM 2120 O O . VAL A 1 268 ? -14.843 10.062 10.004 1.00 97.94 268 VAL A O 1
ATOM 2123 N N . HIS A 1 269 ? -13.518 11.797 10.543 1.00 98.25 269 HIS A N 1
ATOM 2124 C CA . HIS A 1 269 ? -13.805 12.567 9.340 1.00 98.25 269 HIS A CA 1
ATOM 2125 C C . HIS A 1 269 ? -13.362 11.815 8.076 1.00 98.25 269 HIS A C 1
ATOM 2127 O O . HIS A 1 269 ? -14.197 11.531 7.219 1.00 98.25 269 HIS A O 1
ATOM 2133 N N . SER A 1 270 ? -12.099 11.385 8.012 1.00 97.81 270 SER A N 1
ATOM 2134 C CA . SER A 1 270 ? -11.550 10.671 6.846 1.00 97.81 270 SER A CA 1
ATOM 2135 C C . SER A 1 270 ? -12.240 9.316 6.613 1.00 97.81 270 SER A C 1
ATOM 2137 O O . SER A 1 270 ? -12.580 8.954 5.488 1.00 97.81 270 SER A O 1
ATOM 2139 N N . ALA A 1 271 ? -12.536 8.579 7.687 1.00 98.06 271 ALA A N 1
ATOM 2140 C CA . ALA A 1 271 ? -13.312 7.340 7.642 1.00 98.06 271 ALA A CA 1
ATOM 2141 C C . ALA A 1 271 ? -14.735 7.567 7.089 1.00 98.06 271 ALA A C 1
ATOM 2143 O O . ALA A 1 271 ? -15.258 6.759 6.315 1.00 98.06 271 ALA A O 1
ATOM 2144 N N . THR A 1 272 ? -15.352 8.699 7.440 1.00 98.62 272 THR A N 1
ATOM 2145 C CA . THR A 1 272 ? -16.660 9.105 6.913 1.00 98.62 272 THR A CA 1
ATOM 2146 C C . THR A 1 272 ? -16.596 9.411 5.420 1.00 98.62 272 THR A C 1
ATOM 2148 O O . THR A 1 272 ? -17.494 8.995 4.685 1.00 98.62 272 THR A O 1
ATOM 2151 N N . GLU A 1 273 ? -15.538 10.074 4.949 1.00 98.56 273 GLU A N 1
ATOM 2152 C CA . GLU A 1 273 ? -15.329 10.340 3.521 1.00 98.56 273 GLU A CA 1
ATOM 2153 C C . GLU A 1 273 ? -15.145 9.046 2.718 1.00 98.56 273 GLU A C 1
ATOM 2155 O O . GLU A 1 273 ? -15.810 8.865 1.695 1.00 98.56 273 GLU A O 1
ATOM 2160 N N . ALA A 1 274 ? -14.347 8.096 3.216 1.00 98.06 274 ALA A N 1
ATOM 2161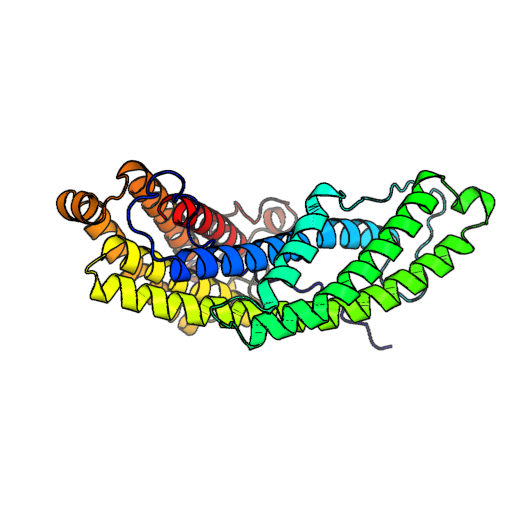 C CA . ALA A 1 274 ? -14.185 6.786 2.583 1.00 98.06 274 ALA A CA 1
ATOM 2162 C C . ALA A 1 274 ? -15.531 6.042 2.469 1.00 98.06 274 ALA A C 1
ATOM 2164 O O . ALA A 1 274 ? -15.921 5.582 1.391 1.00 98.06 274 ALA A O 1
ATOM 2165 N N . LYS A 1 275 ? -16.322 5.993 3.549 1.00 98.44 275 LYS A N 1
ATOM 2166 C CA . LYS A 1 275 ? -17.667 5.394 3.506 1.00 98.44 275 LYS A CA 1
ATOM 2167 C C . LYS A 1 275 ? -18.599 6.137 2.541 1.00 98.44 275 LYS A C 1
ATOM 2169 O O . LYS A 1 275 ? -19.441 5.512 1.881 1.00 98.44 275 LYS A O 1
ATOM 2174 N N . ALA A 1 276 ? -18.500 7.463 2.460 1.00 98.69 276 ALA A N 1
ATOM 2175 C CA . ALA A 1 276 ? -19.285 8.263 1.526 1.00 98.69 276 ALA A CA 1
ATOM 2176 C C . ALA A 1 276 ? -18.928 7.924 0.072 1.00 98.69 276 ALA A C 1
ATOM 2178 O O . ALA A 1 276 ? -19.837 7.699 -0.724 1.00 98.69 276 ALA A O 1
ATOM 2179 N N . ALA A 1 277 ? -17.646 7.773 -0.263 1.00 98.56 277 ALA A N 1
ATOM 2180 C CA . ALA A 1 277 ? -17.210 7.349 -1.593 1.00 98.56 277 ALA A CA 1
ATOM 2181 C C . ALA A 1 277 ? -17.752 5.964 -1.976 1.00 98.56 277 ALA A C 1
ATOM 2183 O O . ALA A 1 277 ? -18.314 5.800 -3.061 1.00 98.56 277 ALA A O 1
ATOM 2184 N N . ALA A 1 278 ? -17.722 4.997 -1.052 1.00 98.38 278 ALA A N 1
ATOM 2185 C CA . ALA A 1 278 ? -18.369 3.700 -1.266 1.00 98.38 278 ALA A CA 1
ATOM 2186 C C . ALA A 1 278 ? -19.886 3.837 -1.503 1.00 98.38 278 ALA A C 1
ATOM 2188 O O . ALA A 1 278 ? -20.456 3.132 -2.333 1.00 98.38 278 ALA A O 1
ATOM 2189 N N . SER A 1 279 ? -20.548 4.782 -0.825 1.00 98.69 279 SER A N 1
ATOM 2190 C CA . SER A 1 279 ? -21.974 5.077 -1.050 1.00 98.69 279 SER A CA 1
ATOM 2191 C C . SER A 1 279 ? -22.216 5.640 -2.457 1.00 98.69 279 SER A C 1
ATOM 2193 O O . SER A 1 279 ? -23.175 5.242 -3.116 1.00 98.69 279 SER A O 1
ATOM 2195 N N . LYS A 1 280 ? -21.324 6.504 -2.958 1.00 98.62 280 LYS A N 1
ATOM 2196 C CA . LYS A 1 280 ? -21.407 7.066 -4.316 1.00 98.62 280 LYS A CA 1
ATOM 2197 C C . LYS A 1 280 ? -21.239 6.003 -5.408 1.00 98.62 280 LYS A C 1
ATOM 2199 O O . LYS A 1 280 ? -21.864 6.126 -6.457 1.00 98.62 280 LYS A O 1
ATOM 2204 N N . ILE A 1 281 ? -20.468 4.937 -5.164 1.00 98.50 281 ILE A N 1
ATOM 2205 C CA . ILE A 1 281 ? -20.401 3.774 -6.073 1.00 98.50 281 ILE A CA 1
ATOM 2206 C C . ILE A 1 281 ? -21.787 3.121 -6.185 1.00 98.50 281 ILE A C 1
ATOM 2208 O O . ILE A 1 281 ? -22.283 2.887 -7.287 1.00 98.50 281 ILE A O 1
ATOM 2212 N N . ILE A 1 282 ? -22.461 2.901 -5.049 1.00 98.56 282 ILE A N 1
ATOM 2213 C CA . ILE A 1 282 ? -23.829 2.355 -5.017 1.00 98.56 282 ILE A CA 1
ATOM 2214 C C . ILE A 1 282 ? -24.802 3.281 -5.761 1.00 98.56 282 ILE A C 1
ATOM 2216 O O . ILE A 1 282 ? -25.620 2.809 -6.551 1.00 98.56 282 ILE A O 1
ATOM 2220 N N . GLU A 1 283 ? -24.724 4.595 -5.535 1.00 98.44 283 GLU A N 1
ATOM 2221 C CA . GLU A 1 283 ? -25.558 5.576 -6.240 1.00 98.44 283 GLU A CA 1
ATOM 2222 C C . GLU A 1 283 ? -25.351 5.523 -7.755 1.00 98.44 283 GLU A C 1
ATOM 2224 O O . GLU A 1 283 ? -26.332 5.491 -8.501 1.00 98.44 283 GLU A O 1
ATOM 2229 N N . ARG A 1 284 ? -24.096 5.462 -8.209 1.00 98.00 284 ARG A N 1
ATOM 2230 C CA . ARG A 1 284 ? -23.740 5.356 -9.627 1.00 98.00 284 ARG A CA 1
ATOM 2231 C C . ARG A 1 284 ? -24.334 4.101 -10.267 1.00 98.00 284 ARG A C 1
ATOM 2233 O O . ARG A 1 284 ? -24.957 4.186 -11.327 1.00 98.00 284 ARG A O 1
ATOM 2240 N N . ILE A 1 285 ? -24.208 2.954 -9.600 1.00 97.94 285 ILE A N 1
ATOM 2241 C CA . ILE A 1 285 ? -24.773 1.680 -10.066 1.00 97.94 285 ILE A CA 1
ATOM 2242 C C . ILE A 1 285 ? -26.301 1.753 -10.134 1.00 97.94 285 ILE A C 1
ATOM 2244 O O . ILE A 1 285 ? -26.895 1.362 -11.139 1.00 97.94 285 ILE A O 1
ATOM 2248 N N . ASN A 1 286 ? -26.948 2.316 -9.111 1.00 97.88 286 ASN A N 1
ATOM 2249 C CA . ASN A 1 286 ? -28.403 2.480 -9.084 1.00 97.88 286 ASN A CA 1
ATOM 2250 C C . ASN A 1 286 ? -28.911 3.392 -10.210 1.00 97.88 286 ASN A C 1
ATOM 2252 O O . ASN A 1 286 ? -29.952 3.107 -10.805 1.00 97.88 286 ASN A O 1
ATOM 2256 N N . LYS A 1 287 ? -28.174 4.466 -10.525 1.00 98.00 287 LYS A N 1
ATOM 2257 C CA . LYS A 1 287 ? -28.469 5.363 -11.654 1.00 98.00 287 LYS A CA 1
ATOM 2258 C C . LYS A 1 287 ? -28.115 4.759 -13.015 1.00 98.00 287 LYS A C 1
ATOM 2260 O O . LYS A 1 287 ? -28.596 5.254 -14.029 1.00 98.00 287 LYS A O 1
ATOM 2265 N N . LYS A 1 288 ? -27.330 3.675 -13.042 1.00 97.50 288 LYS A N 1
ATOM 2266 C CA . LYS A 1 288 ? -26.783 3.042 -14.254 1.00 97.50 288 LYS A CA 1
ATOM 2267 C C . LYS A 1 288 ? -25.931 4.011 -15.082 1.00 97.50 288 LYS A C 1
ATOM 2269 O O . LYS A 1 288 ? -25.955 3.970 -16.310 1.00 97.50 288 LYS A O 1
ATOM 2274 N N . GLU A 1 289 ? -25.199 4.890 -14.404 1.00 96.06 289 GLU A N 1
ATOM 2275 C CA . GLU A 1 289 ? -24.379 5.930 -15.031 1.00 96.06 289 GLU A CA 1
ATOM 2276 C C . GLU A 1 289 ? -22.922 5.456 -15.164 1.00 96.06 289 GLU A C 1
ATOM 2278 O O . GLU A 1 289 ? -22.219 5.362 -14.152 1.00 96.06 289 GLU A O 1
ATOM 2283 N N . PRO A 1 290 ? -22.422 5.160 -16.380 1.00 95.62 290 PRO A N 1
ATOM 2284 C CA . PRO A 1 290 ? -21.013 4.832 -16.553 1.00 95.62 290 PRO A CA 1
ATOM 2285 C C . PRO A 1 290 ? -20.133 6.042 -16.211 1.00 95.62 290 PRO A C 1
ATOM 2287 O O . PRO A 1 290 ? -20.587 7.191 -16.207 1.00 95.62 290 PRO A O 1
ATOM 2290 N N . VAL A 1 291 ? -18.864 5.785 -15.904 1.00 95.44 291 VAL A N 1
ATOM 2291 C CA . VAL A 1 291 ? -17.857 6.852 -15.826 1.00 95.44 291 VAL A CA 1
ATOM 2292 C C . VAL A 1 291 ? -17.687 7.444 -17.227 1.00 95.44 291 VAL A C 1
ATOM 2294 O O . VAL A 1 291 ? -17.731 6.707 -18.211 1.00 95.44 291 VAL A O 1
ATOM 2297 N N . SER A 1 292 ? -17.575 8.770 -17.332 1.00 94.12 292 SER A N 1
ATOM 2298 C CA . SER A 1 292 ? -17.516 9.427 -18.639 1.00 94.12 292 SER A CA 1
ATOM 2299 C C . SER A 1 292 ? -16.209 9.097 -19.367 1.00 94.12 292 SER A C 1
ATOM 2301 O O . SER A 1 292 ? -15.170 8.933 -18.729 1.00 94.12 292 SER A O 1
ATOM 2303 N N . ASP A 1 293 ? -16.232 9.063 -20.703 1.00 91.81 293 ASP A N 1
ATOM 2304 C CA . ASP A 1 293 ? -15.017 8.837 -21.506 1.00 91.81 293 ASP A CA 1
ATOM 2305 C C . ASP A 1 293 ? -13.923 9.872 -21.195 1.00 91.81 293 ASP A C 1
ATOM 2307 O O . ASP A 1 293 ? -12.735 9.550 -21.181 1.00 91.81 293 ASP A O 1
ATOM 2311 N N . SER A 1 294 ? -14.329 11.114 -20.900 1.00 90.81 294 SER A N 1
ATOM 2312 C CA . SER A 1 294 ? -13.416 12.181 -20.487 1.00 90.81 294 SER A CA 1
ATOM 2313 C C . SER A 1 294 ? -12.689 11.814 -19.194 1.00 90.81 294 SER A C 1
ATOM 2315 O O . SER A 1 294 ? -11.465 11.903 -19.153 1.00 90.81 294 SER A O 1
ATOM 2317 N N . ASP A 1 295 ? -13.415 11.357 -18.172 1.00 91.25 295 ASP A N 1
ATOM 2318 C CA . ASP A 1 295 ? -12.825 10.973 -16.884 1.00 91.25 295 ASP A CA 1
ATOM 2319 C C . ASP A 1 295 ? -11.950 9.721 -17.021 1.00 91.25 295 ASP A C 1
ATOM 2321 O O . ASP A 1 295 ? -10.848 9.687 -16.481 1.00 91.25 295 ASP A O 1
ATOM 2325 N N . LEU A 1 296 ? -12.388 8.727 -17.806 1.00 89.31 296 LEU A N 1
ATOM 2326 C CA . LEU A 1 296 ? -11.616 7.506 -18.084 1.00 89.31 296 LEU A CA 1
ATOM 2327 C C . LEU A 1 296 ? -10.291 7.791 -18.799 1.00 89.31 296 LEU A C 1
ATOM 2329 O O . LEU A 1 296 ? -9.313 7.075 -18.595 1.00 89.31 296 LEU A O 1
ATOM 2333 N N . SER A 1 297 ? -10.260 8.818 -19.650 1.00 84.62 297 SER A N 1
ATOM 2334 C CA . SER A 1 297 ? -9.041 9.272 -20.331 1.00 84.62 297 SER A CA 1
ATOM 2335 C C . SER A 1 297 ? -8.199 10.254 -19.503 1.00 84.62 297 SER A C 1
ATOM 2337 O O . SER A 1 297 ? -7.082 10.594 -19.898 1.00 84.62 297 SER A O 1
ATOM 2339 N N . GLY A 1 298 ? -8.740 10.732 -18.380 1.00 82.44 298 GLY A N 1
ATOM 2340 C CA . GLY A 1 298 ? -8.112 11.698 -17.491 1.00 82.44 298 GLY A CA 1
ATOM 2341 C C . GLY A 1 298 ? -7.192 11.057 -16.451 1.00 82.44 298 GLY A C 1
ATOM 2342 O O . GLY A 1 298 ? -7.103 9.842 -16.315 1.00 82.44 298 GLY A O 1
ATOM 2343 N N . GLN A 1 299 ? -6.505 11.903 -15.681 1.00 78.75 299 GLN A N 1
ATOM 2344 C CA . GLN A 1 299 ? -5.610 11.475 -14.593 1.00 78.75 299 GLN A CA 1
ATOM 2345 C C . GLN A 1 299 ? -6.277 11.513 -13.207 1.00 78.75 299 GLN A C 1
ATOM 2347 O O . GLN A 1 299 ? -5.614 11.256 -12.212 1.00 78.75 299 GLN A O 1
ATOM 2352 N N . PHE A 1 300 ? -7.571 11.842 -13.134 1.00 88.75 300 PHE A N 1
ATOM 2353 C CA . PHE A 1 300 ? -8.258 12.247 -11.899 1.00 88.75 300 PHE A CA 1
ATOM 2354 C C . PHE A 1 300 ? -9.307 11.232 -11.419 1.00 88.75 300 PHE A C 1
ATOM 2356 O O . PHE A 1 300 ? -10.289 11.596 -10.767 1.00 88.75 300 PHE A O 1
ATOM 2363 N N . LEU A 1 301 ? -9.146 9.949 -11.759 1.00 89.94 301 LEU A N 1
ATOM 2364 C CA . LEU A 1 301 ? -10.082 8.901 -11.326 1.00 89.94 301 LEU A CA 1
ATOM 2365 C C . LEU A 1 301 ? -10.146 8.787 -9.795 1.00 89.94 301 LEU A C 1
ATOM 2367 O O . LEU A 1 301 ? -11.215 8.573 -9.236 1.00 89.94 301 LEU A O 1
ATOM 2371 N N . ASP A 1 302 ? -9.034 9.042 -9.114 1.00 87.44 302 ASP A N 1
ATOM 2372 C CA . ASP A 1 302 ? -8.906 9.115 -7.655 1.00 87.44 302 ASP A CA 1
ATOM 2373 C C . ASP A 1 302 ? -9.725 10.243 -6.992 1.00 87.44 302 ASP A C 1
ATOM 2375 O O . ASP A 1 302 ? -9.955 10.215 -5.783 1.00 87.44 302 ASP A O 1
ATOM 2379 N N . THR A 1 303 ? -10.219 11.210 -7.765 1.00 92.06 303 THR A N 1
ATOM 2380 C CA . THR A 1 303 ? -11.110 12.292 -7.307 1.00 92.06 303 THR A CA 1
ATOM 2381 C C . THR A 1 303 ? -12.477 12.268 -7.995 1.00 92.06 303 THR A C 1
ATOM 2383 O O . THR A 1 303 ? -13.337 13.102 -7.709 1.00 92.06 303 THR A O 1
ATOM 2386 N N . THR A 1 304 ? -12.714 11.291 -8.878 1.00 94.88 304 THR A N 1
ATOM 2387 C CA . THR A 1 304 ? -13.978 11.145 -9.605 1.00 94.88 304 THR A CA 1
ATOM 2388 C C . THR A 1 304 ? -14.986 10.366 -8.767 1.00 94.88 304 THR A C 1
ATOM 2390 O O . THR A 1 304 ? -14.791 9.192 -8.451 1.00 94.88 304 THR A O 1
ATOM 2393 N N . ASP A 1 305 ? -16.107 11.006 -8.444 1.00 96.38 305 ASP A N 1
ATOM 2394 C CA . ASP A 1 305 ? -17.144 10.440 -7.584 1.00 96.38 305 ASP A CA 1
ATOM 2395 C C . ASP A 1 305 ? -17.725 9.114 -8.101 1.00 96.38 305 ASP A C 1
ATOM 2397 O O . ASP A 1 305 ? -18.068 8.946 -9.277 1.00 96.38 305 ASP A O 1
ATOM 2401 N N . GLY A 1 306 ? -17.911 8.171 -7.175 1.00 96.69 306 GLY A N 1
ATOM 2402 C CA . GLY A 1 306 ? -18.512 6.868 -7.457 1.00 96.69 306 GLY A CA 1
ATOM 2403 C C . GLY A 1 306 ? -17.614 5.930 -8.261 1.00 96.69 306 GLY A C 1
ATOM 2404 O O . GLY A 1 306 ? -18.130 5.009 -8.890 1.00 96.69 306 GLY A O 1
ATOM 2405 N N . THR A 1 307 ? -16.301 6.158 -8.251 1.00 96.44 307 THR A N 1
ATOM 2406 C CA . THR A 1 307 ? -15.299 5.234 -8.796 1.00 96.44 307 THR A CA 1
ATOM 2407 C C . THR A 1 307 ? -14.634 4.422 -7.673 1.00 96.44 307 THR A C 1
ATOM 2409 O O . THR A 1 307 ? -14.482 4.928 -6.553 1.00 96.44 307 THR A O 1
ATOM 2412 N N . PRO A 1 308 ? -1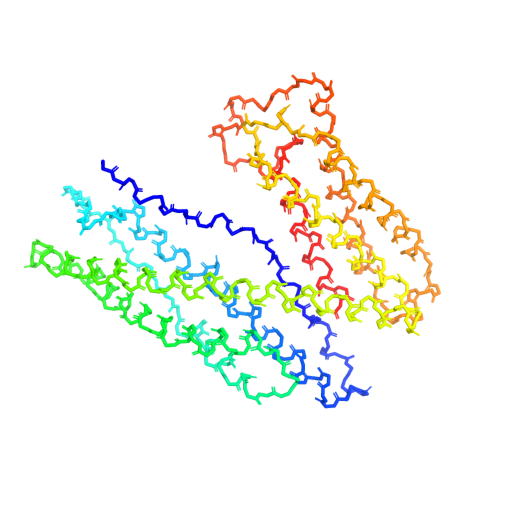4.219 3.168 -7.936 1.00 95.50 308 PRO A N 1
ATOM 2413 C CA . PRO A 1 308 ? -13.374 2.404 -7.014 1.00 95.50 308 PRO A CA 1
ATOM 2414 C C . PRO A 1 308 ? -12.064 3.122 -6.653 1.00 95.50 308 PRO A C 1
ATOM 2416 O O . PRO A 1 308 ? -11.608 3.040 -5.516 1.00 95.50 308 PRO A O 1
ATOM 2419 N N . GLU A 1 309 ? -11.475 3.852 -7.598 1.00 94.06 309 GLU A N 1
ATOM 2420 C CA . GLU A 1 309 ? -10.235 4.614 -7.445 1.00 94.06 309 GLU A CA 1
ATOM 2421 C C . GLU A 1 309 ? -10.391 5.734 -6.412 1.00 94.06 309 GLU A C 1
ATOM 2423 O O . GLU A 1 309 ? -9.549 5.869 -5.523 1.00 94.06 309 GLU A O 1
ATOM 2428 N N . ASN A 1 310 ? -11.496 6.484 -6.462 1.00 96.06 310 ASN A N 1
ATOM 2429 C CA . ASN A 1 310 ? -11.792 7.503 -5.460 1.00 96.06 310 ASN A CA 1
ATOM 2430 C C . ASN A 1 310 ? -12.018 6.913 -4.062 1.00 96.06 310 ASN A C 1
ATOM 2432 O O . ASN A 1 310 ? -11.510 7.453 -3.079 1.00 96.06 310 ASN A O 1
ATOM 2436 N N . PHE A 1 311 ? -12.712 5.774 -3.963 1.00 97.31 311 PHE A N 1
ATOM 2437 C CA . PHE A 1 311 ? -12.843 5.065 -2.689 1.00 97.31 311 PHE A CA 1
ATOM 2438 C C . PHE A 1 311 ? -11.484 4.632 -2.128 1.00 97.31 311 PHE A C 1
ATOM 2440 O O . PHE A 1 311 ? -11.204 4.889 -0.960 1.00 97.31 311 PHE A O 1
ATOM 2447 N N . ASN A 1 312 ? -10.626 4.025 -2.951 1.00 92.31 312 ASN A N 1
ATOM 2448 C CA . ASN A 1 312 ? -9.299 3.572 -2.529 1.00 92.31 312 ASN A CA 1
ATOM 2449 C C . ASN A 1 312 ? -8.395 4.739 -2.095 1.00 92.31 312 ASN A C 1
ATOM 2451 O O . ASN A 1 312 ? -7.641 4.604 -1.130 1.00 92.31 312 ASN A O 1
ATOM 2455 N N . SER A 1 313 ? -8.494 5.887 -2.770 1.00 89.38 313 SER A N 1
ATOM 2456 C CA . SER A 1 313 ? -7.777 7.114 -2.402 1.00 89.38 313 SER A CA 1
ATOM 2457 C C . SER A 1 313 ? -8.194 7.614 -1.014 1.00 89.38 313 SER A C 1
ATOM 2459 O O . SER A 1 313 ? -7.361 7.756 -0.120 1.00 89.38 313 SER A O 1
ATOM 2461 N N . LEU A 1 314 ? -9.501 7.768 -0.774 1.00 95.06 314 LEU A N 1
ATOM 2462 C CA . LEU A 1 314 ? -10.018 8.230 0.521 1.00 95.06 314 LEU A CA 1
ATOM 2463 C C . LEU A 1 314 ? -9.811 7.208 1.646 1.00 95.06 314 LEU A C 1
ATOM 2465 O O . LEU A 1 314 ? -9.562 7.589 2.791 1.00 95.06 314 LEU A O 1
ATOM 2469 N N . LEU A 1 315 ? -9.863 5.912 1.333 1.00 94.50 315 LEU A N 1
ATOM 2470 C CA . LEU A 1 315 ? -9.495 4.855 2.271 1.00 94.50 315 LEU A CA 1
ATOM 2471 C C . LEU A 1 315 ? -8.019 4.971 2.682 1.00 94.50 315 LEU A C 1
ATOM 2473 O O . LEU A 1 315 ? -7.721 4.888 3.871 1.00 94.50 315 LEU A O 1
ATOM 2477 N N . SER A 1 316 ? -7.115 5.238 1.735 1.00 86.62 316 SER A N 1
ATOM 2478 C CA . SER A 1 316 ? -5.688 5.449 2.029 1.00 86.62 316 SER A CA 1
ATOM 2479 C C . SER A 1 316 ? -5.482 6.617 3.000 1.00 86.62 316 SER A C 1
ATOM 2481 O O . SER A 1 316 ? -4.791 6.460 4.005 1.00 86.62 316 SER A O 1
ATOM 2483 N N . THR A 1 317 ? -6.178 7.740 2.794 1.00 89.88 317 THR A N 1
ATOM 2484 C CA . THR A 1 317 ? -6.186 8.867 3.745 1.00 89.88 317 THR A CA 1
ATOM 2485 C C . THR A 1 317 ? -6.699 8.451 5.128 1.00 89.88 317 THR A C 1
ATOM 2487 O O . THR A 1 317 ? -6.121 8.822 6.151 1.00 89.88 317 THR A O 1
ATOM 2490 N N . ALA A 1 318 ? -7.770 7.653 5.201 1.00 93.19 318 ALA A N 1
ATOM 2491 C CA . ALA A 1 318 ? -8.285 7.160 6.478 1.00 93.19 318 ALA A CA 1
ATOM 2492 C C . ALA A 1 318 ? -7.271 6.261 7.209 1.00 93.19 318 ALA A C 1
ATOM 2494 O O . ALA A 1 318 ? -7.150 6.349 8.430 1.00 93.19 318 ALA A O 1
ATOM 2495 N N . ILE A 1 319 ? -6.511 5.440 6.481 1.00 86.56 319 ILE A N 1
ATOM 2496 C CA . ILE A 1 319 ? -5.430 4.617 7.039 1.00 86.56 319 ILE A CA 1
ATOM 2497 C C . ILE A 1 319 ? -4.287 5.486 7.577 1.00 86.56 319 ILE A C 1
ATOM 2499 O O . ILE A 1 319 ? -3.783 5.228 8.670 1.00 86.56 319 ILE A O 1
ATOM 2503 N N . GLU A 1 320 ? -3.898 6.542 6.861 1.00 85.31 320 GLU A N 1
ATOM 2504 C CA . GLU A 1 320 ? -2.904 7.504 7.352 1.00 85.31 320 GLU A CA 1
ATOM 2505 C C . GLU A 1 320 ? -3.347 8.118 8.684 1.00 85.31 320 GLU A C 1
ATOM 2507 O O . GLU A 1 320 ? -2.600 8.070 9.660 1.00 85.31 320 GLU A O 1
ATOM 2512 N N . ARG A 1 321 ? -4.599 8.585 8.776 1.00 89.69 321 ARG A N 1
ATOM 2513 C CA . ARG A 1 321 ? -5.152 9.127 10.029 1.00 89.69 321 ARG A CA 1
ATOM 2514 C C . ARG A 1 321 ? -5.279 8.084 11.137 1.00 89.69 321 ARG A C 1
ATOM 2516 O O . ARG A 1 321 ? -5.086 8.412 12.306 1.00 89.69 321 ARG A O 1
ATOM 2523 N N . TYR A 1 322 ? -5.557 6.826 10.803 1.00 90.06 322 TYR A N 1
ATOM 2524 C CA . TYR A 1 322 ? -5.539 5.741 11.786 1.00 90.06 322 TYR A CA 1
ATOM 2525 C C . TYR A 1 322 ? -4.140 5.556 12.401 1.00 90.06 322 TYR A C 1
ATOM 2527 O O . TYR A 1 322 ? -4.009 5.313 13.602 1.00 90.06 322 TYR A O 1
ATOM 2535 N N . ASN A 1 323 ? -3.081 5.699 11.603 1.00 82.12 323 ASN A N 1
ATOM 2536 C CA . ASN A 1 323 ? -1.702 5.606 12.093 1.00 82.12 323 ASN A CA 1
ATOM 2537 C C . ASN A 1 323 ? -1.294 6.803 12.979 1.00 82.12 323 ASN A C 1
ATOM 2539 O O . ASN A 1 323 ? -0.290 6.710 13.686 1.00 82.12 323 ASN A O 1
ATOM 2543 N N . GLU A 1 324 ? -2.048 7.909 12.953 1.00 83.81 324 GLU A N 1
ATOM 2544 C CA . GLU A 1 324 ? -1.824 9.100 13.790 1.00 83.81 324 GLU A CA 1
ATOM 2545 C C . GLU A 1 324 ? -2.503 9.001 15.169 1.00 83.81 324 GLU A C 1
ATOM 2547 O O . GLU A 1 324 ? -2.032 9.607 16.129 1.00 83.81 324 GLU A O 1
ATOM 2552 N N . ILE A 1 325 ? -3.598 8.238 15.299 1.00 82.88 325 ILE A N 1
ATOM 2553 C CA . ILE A 1 325 ? -4.286 8.027 16.593 1.00 82.88 325 ILE A CA 1
ATOM 2554 C C . ILE A 1 325 ? -3.641 6.924 17.453 1.00 82.88 325 ILE A C 1
ATOM 2556 O O . ILE A 1 325 ? -4.030 6.718 18.610 1.00 82.88 325 ILE A O 1
ATOM 2560 N N . ASN A 1 326 ? -2.681 6.193 16.882 1.00 62.50 326 ASN A N 1
ATOM 2561 C CA . ASN A 1 326 ? -1.958 5.077 17.488 1.00 62.50 326 ASN A CA 1
ATOM 2562 C C . ASN A 1 326 ? -0.476 5.417 17.640 1.00 62.50 326 ASN A C 1
ATOM 2564 O O . ASN A 1 326 ? 0.042 5.202 18.753 1.00 62.50 326 ASN A O 1
#

Organism: NCBI:txid1886670

Sequence (326 aa):
MRKLSFVMVSILLITVLSACSSMNQAGIGMKTGESQKIEKYNSYVMLNNLMTGRINEVLLHYFEKFGTEKKPVIEKNLSFIMLDVPASQREVIDQAQGYTTSKPTFASADSAVTQLTPVIKDLLTVLDEMKVYYDSKGYVDDDFAKGKQLHTKLINTNLAYEKAAKAYFKALQKMDAEQRLVDLQNFKDSDQQIRYNALKFMIDAEATAIEMSEQGINASNVLELDMKKFKAKYDLMTADLNALVTLSKDQKQIEKEGMNSFSIENYVHSATEAKAAASKIIERINKKEPVSDSDLSGQFLDTTDGTPENFNSLLSTAIERYNEIN

InterPro domains:
  IPR024291 Protein of unknown function DUF3829 [PF12889] (37-323)